Protein AF-A0A0B3VYK8-F1 (afdb_monomer_lite)

Sequence (185 aa):
MNKISCDICMDLIPLVKDGIASEDSGNAVKKHINECETCNIIFDDFEEINKMNNENIKMNDRKVISKIKDQLAIGSMIMIILGSFIGVGISESEWMFYNVIIMPLIGGLGYFALKQKCYFVPVGIFILTYIWNSIKYIIEIKTNEMDFVAIMVSSGTWATIYTCLCILGLVIGFLLYIAFKKENK

Secondary structure (DSSP, 8-state):
--PPPHHHHHHHHHHHHTT-S-HHHHHHHHHHHTT-HHHHHHHHHHHHHHHHHHHHT---HHHHHHHHHHHHHHHHHHHHHHHHHHHHHTTTSTTGGGHHHHHHHHHHHHHHHHGGGTTHHHHHHHHHHHHHHHHHHHHTHHHH---HHHHHHHHHHHHHHHHHHHHHHHHHHHHHHHHHHHHT-

Structure (mmCIF, N/CA/C/O backbone):
data_AF-A0A0B3VYK8-F1
#
_entry.id   AF-A0A0B3VYK8-F1
#
loop_
_atom_site.group_PDB
_atom_site.id
_atom_site.type_symbol
_atom_site.label_atom_id
_atom_site.label_alt_id
_atom_site.label_comp_id
_atom_site.label_asym_id
_atom_site.label_entity_id
_atom_site.label_seq_id
_atom_site.pdbx_PDB_ins_code
_atom_site.Cartn_x
_atom_site.Cartn_y
_atom_site.Cartn_z
_atom_site.occupancy
_atom_site.B_iso_or_equiv
_atom_site.auth_seq_id
_atom_site.auth_comp_id
_atom_site.auth_asym_id
_atom_site.auth_atom_id
_atom_site.pdbx_PDB_model_num
ATOM 1 N N . MET A 1 1 ? -38.250 -6.616 62.406 1.00 40.59 1 MET A N 1
ATOM 2 C CA . MET A 1 1 ? -38.012 -5.746 61.231 1.00 40.59 1 MET A CA 1
ATOM 3 C C . MET A 1 1 ? -36.551 -5.342 61.271 1.00 40.59 1 MET A C 1
ATOM 5 O O . MET A 1 1 ? -36.180 -4.598 62.169 1.00 40.59 1 MET A O 1
ATOM 9 N N . ASN A 1 2 ? -35.722 -5.905 60.390 1.00 52.88 2 ASN A N 1
ATOM 10 C CA . ASN A 1 2 ? -34.279 -5.656 60.384 1.00 52.88 2 ASN A CA 1
ATOM 11 C C . ASN A 1 2 ? -34.015 -4.262 59.815 1.00 52.88 2 ASN A C 1
ATOM 13 O O . ASN A 1 2 ? -33.975 -4.085 58.600 1.00 52.88 2 ASN A O 1
ATOM 17 N N . LYS A 1 3 ? -33.891 -3.266 60.696 1.00 71.94 3 LYS A N 1
ATOM 18 C CA . LYS A 1 3 ? -33.285 -1.991 60.318 1.00 71.94 3 LYS A CA 1
ATOM 19 C C . LYS A 1 3 ? -31.802 -2.265 60.076 1.00 71.94 3 LYS A C 1
ATOM 21 O O . LYS A 1 3 ? -31.121 -2.755 60.974 1.00 71.94 3 LYS A O 1
ATOM 26 N N . ILE A 1 4 ? -31.337 -2.020 58.855 1.00 89.56 4 ILE A N 1
ATOM 27 C CA . ILE A 1 4 ? -29.905 -2.051 58.538 1.00 89.56 4 ILE A CA 1
ATOM 28 C C . ILE A 1 4 ? -29.204 -0.900 59.271 1.00 89.56 4 ILE A C 1
ATOM 30 O O . ILE A 1 4 ? -29.834 0.129 59.533 1.00 89.56 4 ILE A O 1
ATOM 34 N N . SER A 1 5 ? -27.933 -1.079 59.637 1.00 91.75 5 SER A N 1
ATOM 35 C CA . SER A 1 5 ? -27.126 -0.008 60.234 1.00 91.75 5 SER A CA 1
ATOM 36 C C . SER A 1 5 ? -26.759 1.049 59.189 1.00 91.75 5 SER A C 1
ATOM 38 O O . SER A 1 5 ? -26.836 0.784 57.989 1.00 91.75 5 SER A O 1
ATOM 40 N N . CYS A 1 6 ? -26.339 2.235 59.641 1.00 91.88 6 CYS A N 1
ATOM 41 C CA . CYS A 1 6 ? -25.852 3.285 58.746 1.00 91.88 6 CYS A CA 1
ATOM 42 C C . CYS A 1 6 ? -24.665 2.798 57.903 1.00 91.88 6 CYS A C 1
ATOM 44 O O . CYS A 1 6 ? -24.651 3.051 56.707 1.00 91.88 6 CYS A O 1
ATOM 46 N N . ASP A 1 7 ? -23.739 2.029 58.486 1.00 90.44 7 ASP A N 1
ATOM 47 C CA . ASP A 1 7 ? -22.583 1.475 57.761 1.00 90.44 7 ASP A CA 1
ATOM 48 C C . ASP A 1 7 ? -23.027 0.556 56.614 1.00 90.44 7 ASP A C 1
ATOM 50 O O . ASP A 1 7 ? -22.630 0.741 55.468 1.00 90.44 7 ASP A O 1
ATOM 54 N N . ILE A 1 8 ? -23.956 -0.368 56.897 1.00 90.94 8 ILE A N 1
ATOM 55 C CA . ILE A 1 8 ? -24.528 -1.256 55.875 1.00 90.94 8 ILE A CA 1
ATOM 56 C C . ILE A 1 8 ? -25.299 -0.443 54.830 1.00 90.94 8 ILE A C 1
ATOM 58 O O . ILE A 1 8 ? -25.271 -0.770 53.647 1.00 90.94 8 ILE A O 1
ATOM 62 N N . CYS A 1 9 ? -26.007 0.611 55.243 1.00 91.81 9 CYS A N 1
ATOM 63 C CA . CYS A 1 9 ? -26.699 1.492 54.313 1.00 91.81 9 CYS A CA 1
ATOM 64 C C . CYS A 1 9 ? -25.700 2.161 53.363 1.00 91.81 9 CYS A C 1
ATOM 66 O O . CYS A 1 9 ? -25.885 2.060 52.156 1.00 91.81 9 CYS A O 1
ATOM 68 N N . MET A 1 10 ? -24.633 2.776 53.882 1.00 89.25 10 MET A N 1
ATOM 69 C CA . MET A 1 10 ? -23.602 3.453 53.088 1.00 89.25 10 MET A CA 1
ATOM 70 C C . MET A 1 10 ? -22.905 2.508 52.104 1.00 89.25 10 MET A C 1
ATOM 72 O O . MET A 1 10 ? -22.740 2.876 50.944 1.00 89.25 10 MET A O 1
ATOM 76 N N . ASP A 1 11 ? -22.593 1.278 52.520 1.00 90.56 11 ASP A N 1
ATOM 77 C CA . ASP A 1 11 ? -22.003 0.258 51.642 1.00 90.56 11 ASP A CA 1
ATOM 78 C C . ASP A 1 11 ? -22.943 -0.145 50.491 1.00 90.56 11 ASP A C 1
ATOM 80 O O . ASP A 1 11 ? -22.501 -0.450 49.381 1.00 90.56 11 ASP A O 1
ATOM 84 N N . LEU A 1 12 ? -24.258 -0.146 50.739 1.00 91.81 12 LEU A N 1
ATOM 85 C CA . LEU A 1 12 ? -25.271 -0.525 49.753 1.00 91.81 12 LEU A CA 1
ATOM 86 C C . LEU A 1 12 ? -25.689 0.627 48.825 1.00 91.81 12 LEU A C 1
ATOM 88 O O . LEU A 1 12 ? -26.194 0.348 47.737 1.00 91.81 12 LEU A O 1
ATOM 92 N N . ILE A 1 13 ? -25.497 1.896 49.212 1.00 91.50 13 ILE A N 1
ATOM 93 C CA . ILE A 1 13 ? -25.888 3.073 48.409 1.00 91.50 13 ILE A CA 1
ATOM 94 C C . ILE A 1 13 ? -25.329 3.007 46.971 1.00 91.50 13 ILE A C 1
ATOM 96 O O . ILE A 1 13 ? -26.138 3.139 46.045 1.00 91.50 13 ILE A O 1
ATOM 100 N N . PRO A 1 14 ? -24.024 2.734 46.741 1.00 87.25 14 PRO A N 1
ATOM 101 C CA . PRO A 1 14 ? -23.474 2.600 45.391 1.00 87.25 14 PRO A CA 1
ATOM 102 C C . PRO A 1 14 ? -24.172 1.502 44.582 1.00 87.25 14 PRO A C 1
ATOM 104 O O . PRO A 1 14 ? -24.634 1.744 43.473 1.00 87.25 14 PRO A O 1
ATOM 107 N N . LEU A 1 15 ? -24.355 0.317 45.175 1.00 88.81 15 LEU A N 1
ATOM 108 C CA . LEU A 1 15 ? -24.965 -0.843 44.509 1.00 88.81 15 LEU A CA 1
ATOM 109 C C . LEU A 1 15 ? -26.436 -0.604 44.138 1.00 88.81 15 LEU A C 1
ATOM 111 O O . LEU A 1 15 ? -26.917 -1.093 43.113 1.00 88.81 15 LEU A O 1
ATOM 115 N N . VAL A 1 16 ? -27.164 0.128 44.987 1.00 88.56 16 VAL A N 1
ATOM 116 C CA . VAL A 1 16 ? -28.566 0.495 44.752 1.00 88.56 16 VAL A CA 1
ATOM 117 C C . VAL A 1 16 ? -28.675 1.549 43.651 1.00 88.56 16 VAL A C 1
ATOM 119 O O . VAL A 1 16 ? -29.548 1.422 42.792 1.00 88.56 16 VAL A O 1
ATOM 122 N N . LYS A 1 17 ? -27.797 2.561 43.637 1.00 84.31 17 LYS A N 1
ATOM 123 C CA . LYS A 1 17 ? -27.767 3.590 42.582 1.00 84.31 17 LYS A CA 1
ATOM 124 C C . LYS A 1 17 ? -27.303 3.025 41.232 1.00 84.31 17 LYS A C 1
ATOM 126 O O . LYS A 1 17 ? -27.836 3.439 40.207 1.00 84.31 17 LYS A O 1
ATOM 131 N N . ASP A 1 18 ? -26.404 2.041 41.232 1.00 82.38 18 ASP A N 1
ATOM 132 C CA . ASP A 1 18 ? -25.924 1.345 40.028 1.00 82.38 18 ASP A CA 1
ATOM 133 C C . ASP A 1 18 ? -26.926 0.302 39.485 1.00 82.38 18 ASP A C 1
ATOM 135 O O . ASP A 1 18 ? -26.709 -0.285 38.425 1.00 82.38 18 ASP A O 1
ATOM 139 N N . GLY A 1 19 ? -28.040 0.058 40.190 1.00 82.31 19 GLY A N 1
ATOM 140 C CA . GLY A 1 19 ? -29.106 -0.855 39.755 1.00 82.31 19 GLY A CA 1
ATOM 141 C C . GLY A 1 19 ? -28.746 -2.344 39.816 1.00 82.31 19 GLY A C 1
ATOM 142 O O . GLY A 1 19 ? -29.439 -3.165 39.219 1.00 82.31 19 GLY A O 1
ATOM 143 N N . ILE A 1 20 ? -27.671 -2.696 40.524 1.00 87.50 20 ILE A N 1
ATOM 144 C CA . ILE A 1 20 ? -27.156 -4.071 40.654 1.00 87.50 20 ILE A CA 1
ATOM 145 C C . ILE A 1 20 ? -27.522 -4.728 41.991 1.00 87.50 20 ILE A C 1
ATOM 147 O O . ILE A 1 20 ? -27.352 -5.937 42.153 1.00 87.50 20 ILE A O 1
ATOM 151 N N . ALA A 1 21 ? -28.022 -3.953 42.956 1.00 88.94 21 ALA A N 1
ATOM 152 C CA . ALA A 1 21 ? -28.544 -4.482 44.209 1.00 88.94 21 ALA A CA 1
ATOM 153 C C . ALA A 1 21 ? -29.839 -5.284 43.991 1.00 88.94 21 ALA A C 1
ATOM 155 O O . ALA A 1 21 ? -30.654 -4.964 43.126 1.00 88.94 21 ALA A O 1
ATOM 156 N N . SER A 1 22 ? -30.061 -6.300 44.828 1.00 90.88 22 SER A N 1
ATOM 157 C CA . SER A 1 22 ? -31.343 -7.009 44.864 1.00 90.88 22 SER A CA 1
ATOM 158 C C . SER A 1 22 ? -32.478 -6.077 45.309 1.00 90.88 22 SER A C 1
ATOM 160 O O . SER A 1 22 ? -32.252 -5.078 45.999 1.00 90.88 22 SER A O 1
ATOM 162 N N . GLU A 1 23 ? -33.721 -6.421 44.960 1.00 88.81 23 GLU A N 1
ATOM 163 C CA . GLU A 1 23 ? -34.900 -5.646 45.373 1.00 88.81 23 GLU A CA 1
ATOM 164 C C . GLU A 1 23 ? -35.000 -5.507 46.899 1.00 88.81 23 GLU A C 1
ATOM 166 O O . GLU A 1 23 ? -35.339 -4.435 47.405 1.00 88.81 23 GLU A O 1
ATOM 171 N N . ASP A 1 24 ? -34.636 -6.556 47.641 1.00 89.06 24 ASP A N 1
ATOM 172 C CA . ASP A 1 24 ? -34.623 -6.551 49.105 1.00 89.06 24 ASP A CA 1
ATOM 173 C C . ASP A 1 24 ? -33.626 -5.530 49.667 1.00 89.06 24 ASP A C 1
ATOM 175 O O . ASP A 1 24 ? -33.976 -4.731 50.541 1.00 89.06 24 ASP A O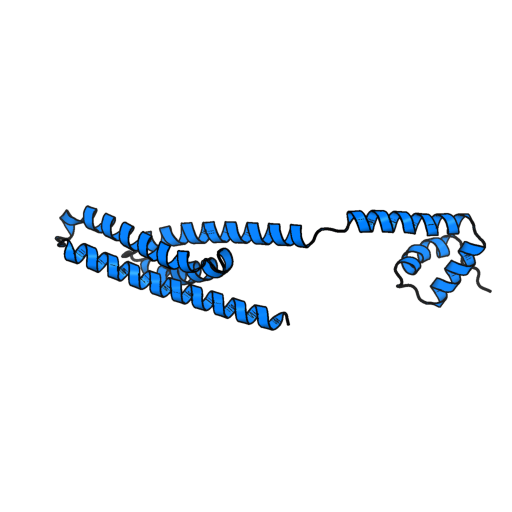 1
ATOM 179 N N . SER A 1 25 ? -32.403 -5.500 49.129 1.00 89.12 25 SER A N 1
ATOM 180 C CA . SER A 1 25 ? -31.374 -4.526 49.508 1.00 89.12 25 SER A CA 1
ATOM 181 C C . SER A 1 25 ? -31.782 -3.100 49.131 1.00 89.12 25 SER A C 1
ATOM 183 O O . SER A 1 25 ? -31.631 -2.183 49.939 1.00 89.12 25 SER A O 1
ATOM 185 N N . GLY A 1 26 ? -32.378 -2.909 47.950 1.00 90.50 26 GLY A N 1
ATOM 186 C CA . GLY A 1 26 ? -32.897 -1.611 47.515 1.00 90.50 26 GLY A CA 1
ATOM 187 C C . GLY A 1 26 ? -34.012 -1.084 48.421 1.00 90.50 26 GLY A C 1
ATOM 188 O O . GLY A 1 26 ? -34.015 0.088 48.803 1.00 90.50 26 GLY A O 1
ATOM 189 N N . ASN A 1 27 ? -34.939 -1.952 48.825 1.00 91.50 27 ASN A N 1
ATOM 190 C CA . ASN A 1 27 ? -36.023 -1.598 49.738 1.00 91.50 27 ASN A CA 1
ATOM 191 C C . ASN A 1 27 ? -35.519 -1.302 51.159 1.00 91.50 27 ASN A C 1
ATOM 193 O O . ASN A 1 27 ? -36.068 -0.424 51.831 1.00 91.50 27 ASN A O 1
ATOM 197 N N . ALA A 1 28 ? -34.476 -2.002 51.617 1.00 91.19 28 ALA A N 1
ATOM 198 C CA . ALA A 1 28 ? -33.851 -1.756 52.914 1.00 91.19 28 ALA A CA 1
ATOM 199 C C . ALA A 1 28 ? -33.176 -0.374 52.977 1.00 91.19 28 ALA A C 1
ATOM 201 O O . ALA A 1 28 ? -33.410 0.367 53.933 1.00 91.19 28 ALA A O 1
ATOM 202 N N . VAL A 1 29 ? -32.423 0.005 51.937 1.00 91.44 29 VAL A N 1
ATOM 203 C CA . VAL A 1 29 ? -31.791 1.333 51.827 1.00 91.44 29 VAL A CA 1
ATOM 204 C C . VAL A 1 29 ? -32.845 2.439 51.756 1.00 91.44 29 VAL A C 1
ATOM 206 O O . VAL A 1 29 ? -32.789 3.371 52.553 1.00 91.44 29 VAL A O 1
ATOM 209 N N . LYS A 1 30 ? -33.871 2.304 50.899 1.00 90.81 30 LYS A N 1
ATOM 210 C CA . LYS A 1 30 ? -34.962 3.296 50.780 1.00 90.81 30 LYS A CA 1
ATOM 211 C C . LYS A 1 30 ? -35.692 3.545 52.100 1.00 90.81 30 LYS A C 1
ATOM 213 O O . LYS A 1 30 ? -36.061 4.674 52.400 1.00 90.81 30 LYS A O 1
ATOM 218 N N . LYS A 1 31 ? -35.912 2.497 52.900 1.00 91.75 31 LYS A N 1
ATOM 219 C CA . LYS A 1 31 ? -36.504 2.652 54.236 1.00 91.75 31 LYS A CA 1
ATOM 220 C C . LYS A 1 31 ? -35.565 3.367 55.203 1.00 91.75 31 LYS A C 1
ATOM 222 O O . LYS A 1 31 ? -36.038 4.195 55.968 1.00 91.75 31 LYS A O 1
ATOM 227 N N . HIS A 1 32 ? -34.269 3.055 55.171 1.00 92.81 32 HIS A N 1
ATOM 228 C CA . HIS A 1 32 ? -33.293 3.644 56.085 1.00 92.81 32 HIS A CA 1
ATOM 229 C C . HIS A 1 32 ? -33.070 5.140 55.812 1.00 92.81 32 HIS A C 1
ATOM 231 O O . HIS A 1 32 ? -33.105 5.931 56.749 1.00 92.81 32 HIS A O 1
ATOM 237 N N . ILE A 1 33 ? -32.910 5.552 54.549 1.00 92.19 33 ILE A N 1
ATOM 238 C CA . ILE A 1 33 ? -32.683 6.968 54.196 1.00 92.19 33 ILE A CA 1
ATOM 239 C C . ILE A 1 33 ? -33.882 7.867 54.537 1.00 92.19 33 ILE A C 1
ATOM 241 O O . ILE A 1 33 ? -33.691 9.006 54.941 1.00 92.19 33 ILE A O 1
ATOM 245 N N . ASN A 1 34 ? -35.113 7.341 54.491 1.00 90.00 34 ASN A N 1
ATOM 246 C CA . ASN A 1 34 ? -36.307 8.081 54.923 1.00 90.00 34 ASN A CA 1
ATOM 247 C C . ASN A 1 34 ? -36.323 8.381 56.433 1.00 90.00 34 ASN A C 1
ATOM 249 O O . ASN A 1 34 ? -37.045 9.272 56.873 1.00 90.00 34 ASN A O 1
ATOM 253 N N . GLU A 1 35 ? -35.580 7.613 57.232 1.00 89.38 35 GLU A N 1
ATOM 254 C CA . GLU A 1 35 ? -35.515 7.755 58.690 1.00 89.38 35 GLU A CA 1
ATOM 255 C C . GLU A 1 35 ? -34.181 8.354 59.175 1.00 89.38 35 GLU A C 1
ATOM 257 O O . GLU A 1 35 ? -34.084 8.763 60.332 1.00 89.38 35 GLU A O 1
ATOM 262 N N . CYS A 1 36 ? -33.153 8.404 58.322 1.00 91.06 36 CYS A N 1
ATOM 263 C CA . CYS A 1 36 ? -31.807 8.859 58.660 1.00 91.06 36 CYS A CA 1
ATOM 264 C C . CYS A 1 36 ? -31.341 9.962 57.702 1.00 91.06 36 CYS A C 1
ATOM 266 O O . CYS A 1 36 ? -30.925 9.693 56.575 1.00 91.06 36 CYS A O 1
ATOM 268 N N . GLU A 1 37 ? -31.336 11.200 58.198 1.00 88.12 37 GLU A N 1
ATOM 269 C CA . GLU A 1 37 ? -30.926 12.392 57.447 1.00 88.12 37 GLU A CA 1
ATOM 270 C C . GLU A 1 37 ? -29.485 12.288 56.920 1.00 88.12 37 GLU A C 1
ATOM 272 O O . GLU A 1 37 ? -29.222 12.611 55.766 1.00 88.12 37 GLU A O 1
ATOM 277 N N . THR A 1 38 ? -28.561 11.740 57.716 1.00 87.94 38 THR A N 1
ATOM 278 C CA . THR A 1 38 ? -27.158 11.546 57.313 1.00 87.94 38 THR A CA 1
ATOM 279 C C . THR A 1 38 ? -27.023 10.620 56.104 1.00 87.94 38 THR A C 1
ATOM 281 O O . THR A 1 38 ? -26.295 10.933 55.167 1.00 87.94 38 THR A O 1
ATOM 284 N N . CYS A 1 39 ? -27.736 9.491 56.097 1.00 89.62 39 CYS A N 1
ATOM 285 C CA . CYS A 1 39 ? -27.689 8.549 54.979 1.00 89.62 39 CYS A CA 1
ATOM 286 C C . CYS A 1 39 ? -28.434 9.081 53.748 1.00 89.62 39 CYS A C 1
ATOM 288 O O . CYS A 1 39 ? -28.067 8.729 52.630 1.00 89.62 39 CYS A O 1
ATOM 290 N N . ASN A 1 40 ? -29.447 9.936 53.937 1.00 89.75 40 ASN A N 1
ATOM 291 C CA . ASN A 1 40 ? -30.129 10.603 52.832 1.00 89.75 40 ASN A CA 1
ATOM 292 C C . ASN A 1 40 ? -2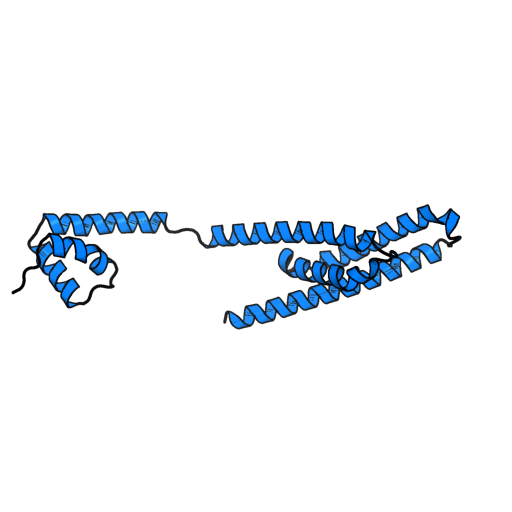9.211 11.599 52.111 1.00 89.75 40 ASN A C 1
ATOM 294 O O . ASN A 1 40 ? -29.115 11.554 50.891 1.00 89.75 40 ASN A O 1
ATOM 298 N N . ILE A 1 41 ? -28.470 12.423 52.860 1.00 86.81 41 ILE A N 1
ATOM 299 C CA . ILE A 1 41 ? -27.492 13.362 52.284 1.00 86.81 41 ILE A CA 1
ATOM 300 C C . ILE A 1 41 ? -26.443 12.607 51.458 1.00 86.81 41 ILE A C 1
ATOM 302 O O . ILE A 1 41 ? -26.195 12.953 50.311 1.00 86.81 41 ILE A O 1
ATOM 306 N N . ILE A 1 42 ? -25.893 11.512 51.995 1.00 85.19 42 ILE A N 1
ATOM 307 C CA . ILE A 1 42 ? -24.899 10.690 51.282 1.00 85.19 42 ILE A CA 1
ATOM 308 C C . ILE A 1 42 ? -25.489 10.066 50.006 1.00 85.19 42 ILE A C 1
ATOM 310 O O . ILE A 1 42 ? -24.798 9.939 48.994 1.00 85.19 42 ILE A O 1
ATOM 314 N N . PHE A 1 43 ? -26.764 9.671 50.035 1.00 87.06 43 PHE A N 1
ATOM 315 C CA . PHE A 1 43 ? -27.458 9.120 48.872 1.00 87.06 43 PHE A CA 1
ATOM 316 C C . PHE A 1 43 ? -27.650 10.158 47.754 1.00 87.06 43 PHE A C 1
ATOM 318 O O . PHE A 1 43 ? -27.552 9.800 46.575 1.00 87.06 43 PHE A O 1
ATOM 325 N N . ASP A 1 44 ? -27.896 11.417 48.115 1.00 84.38 44 ASP A N 1
ATOM 326 C CA . ASP A 1 44 ? -28.059 12.534 47.179 1.00 84.38 44 ASP A CA 1
ATOM 327 C C . ASP A 1 44 ? -26.701 13.028 46.643 1.00 84.38 44 ASP A C 1
ATOM 329 O O . ASP A 1 44 ? -26.540 13.186 45.430 1.00 84.38 44 ASP A O 1
ATOM 333 N N . ASP A 1 45 ? -25.681 13.148 47.500 1.00 82.00 45 ASP A N 1
ATOM 334 C CA . ASP A 1 45 ? -24.310 13.520 47.111 1.00 82.00 45 ASP A CA 1
ATOM 335 C C . ASP A 1 45 ? -23.727 12.537 46.081 1.00 82.00 45 ASP A C 1
ATOM 337 O O . ASP A 1 45 ? -23.050 12.929 45.124 1.00 82.00 45 ASP A O 1
ATOM 341 N N . PHE A 1 46 ? -24.029 11.242 46.225 1.00 74.31 46 PHE A N 1
ATOM 342 C CA . PHE A 1 46 ? -23.611 10.222 45.262 1.00 74.31 46 PHE A CA 1
ATOM 343 C C . PHE A 1 46 ? -24.241 10.433 43.874 1.00 74.31 46 PHE A C 1
ATOM 345 O O . PHE A 1 46 ? -23.625 10.111 42.857 1.00 74.31 46 PHE A O 1
ATOM 352 N N . GLU A 1 47 ? -25.448 11.002 43.800 1.00 67.56 47 GLU A N 1
ATOM 353 C CA . GLU A 1 47 ? -26.116 11.320 42.535 1.00 67.56 47 GLU A CA 1
ATOM 354 C C . GLU A 1 47 ? -25.441 12.493 41.814 1.00 67.56 47 GLU A C 1
ATOM 356 O O . GLU A 1 47 ? -25.209 12.415 40.603 1.00 67.56 47 GLU A O 1
ATOM 361 N N . GLU A 1 48 ? -25.041 13.538 42.543 1.00 65.94 48 GLU A N 1
ATOM 362 C CA . GLU A 1 48 ? -24.280 14.656 41.974 1.00 65.94 48 GLU A CA 1
ATOM 363 C C . GLU A 1 48 ? -22.880 14.229 41.515 1.00 65.94 48 GLU A C 1
ATOM 365 O O . GLU A 1 48 ? -22.458 14.578 40.407 1.00 65.94 48 GLU A O 1
ATOM 370 N N . ILE A 1 49 ? -22.185 13.413 42.314 1.00 64.12 49 ILE A N 1
ATOM 371 C CA . ILE A 1 49 ? -20.867 12.862 41.969 1.00 64.12 49 ILE A CA 1
ATOM 372 C C . ILE A 1 49 ? -20.964 11.982 40.718 1.00 64.12 49 ILE A C 1
ATOM 374 O O . ILE A 1 49 ? -20.164 12.142 39.792 1.00 64.12 49 ILE A O 1
ATOM 378 N N . ASN A 1 50 ? -21.963 11.100 40.625 1.00 62.88 50 ASN A N 1
ATOM 379 C CA . ASN A 1 50 ? -22.160 10.268 39.437 1.00 62.88 50 ASN A CA 1
ATOM 380 C C . ASN A 1 50 ? -22.544 11.080 38.201 1.00 62.88 50 ASN A C 1
ATOM 382 O O . ASN A 1 50 ? -22.136 10.726 37.093 1.00 62.88 50 ASN A O 1
ATOM 386 N N . LYS A 1 51 ? -23.294 12.173 38.353 1.00 61.88 51 LYS A N 1
ATOM 387 C CA . LYS A 1 51 ? -23.656 13.054 37.238 1.00 61.88 51 LYS A CA 1
ATOM 388 C C . LYS A 1 51 ? -22.446 13.838 36.725 1.00 61.88 51 LYS A C 1
ATOM 390 O O . LYS A 1 51 ? -22.189 13.826 35.522 1.00 61.88 51 LYS A O 1
ATOM 395 N N . MET A 1 52 ? -21.640 14.411 37.623 1.00 58.56 52 MET A N 1
ATOM 396 C CA . MET A 1 52 ? -20.370 15.061 37.273 1.00 58.56 52 MET A CA 1
ATOM 397 C C . MET A 1 52 ? -19.373 14.080 36.649 1.00 58.56 52 MET A C 1
ATOM 399 O O . MET A 1 52 ? -18.726 14.405 35.651 1.00 58.56 52 MET A O 1
ATOM 403 N N . ASN A 1 53 ? -19.266 12.862 37.180 1.00 58.19 53 ASN A N 1
ATOM 404 C CA . ASN A 1 53 ? -18.401 11.831 36.614 1.00 58.19 53 ASN A CA 1
ATOM 405 C C . ASN A 1 53 ? -18.901 11.364 35.242 1.00 58.19 53 ASN A C 1
ATOM 407 O O . ASN A 1 53 ? -18.093 11.237 34.334 1.00 58.19 53 ASN A O 1
ATOM 411 N N . ASN A 1 54 ? -20.207 11.188 35.023 1.00 55.62 54 ASN A N 1
ATOM 412 C CA . ASN A 1 54 ? -20.744 10.813 33.707 1.00 55.62 54 ASN A CA 1
ATOM 413 C C . ASN A 1 54 ? -20.582 11.912 32.644 1.00 55.62 54 ASN A C 1
ATOM 415 O O . ASN A 1 54 ? -20.387 11.604 31.466 1.00 55.62 54 ASN A O 1
ATOM 419 N N . GLU A 1 55 ? -20.635 13.189 33.026 1.00 54.66 55 GLU A N 1
ATOM 420 C CA . GLU A 1 55 ? -20.366 14.298 32.104 1.00 54.66 55 GLU A CA 1
ATOM 421 C C . GLU A 1 55 ? -18.877 14.387 31.730 1.00 54.66 55 GLU A C 1
ATOM 423 O O . GLU A 1 55 ? -18.551 14.597 30.559 1.00 54.66 55 GLU A O 1
ATOM 428 N N . ASN A 1 56 ? -17.972 14.129 32.681 1.00 52.19 56 ASN A N 1
ATOM 429 C CA . ASN A 1 56 ? -16.523 14.096 32.445 1.00 52.19 56 ASN A CA 1
ATOM 430 C C . ASN A 1 56 ? -16.034 12.785 31.786 1.00 52.19 56 ASN A C 1
ATOM 432 O O . ASN A 1 56 ? -15.049 12.796 31.046 1.00 52.19 56 ASN A O 1
ATOM 436 N N . ILE A 1 57 ? -16.746 11.670 31.990 1.00 52.44 57 ILE A N 1
ATOM 437 C CA . ILE A 1 57 ? -16.500 10.337 31.405 1.00 52.44 57 ILE A CA 1
ATOM 438 C C . ILE A 1 57 ? -17.403 10.101 30.181 1.00 52.44 57 ILE A C 1
ATOM 440 O O . ILE A 1 57 ? -17.497 9.000 29.652 1.00 52.44 57 ILE A O 1
ATOM 444 N N . LYS A 1 58 ? -17.971 11.143 29.566 1.00 50.66 58 LYS A N 1
ATOM 445 C CA . LYS A 1 58 ? -18.181 11.091 28.111 1.00 50.66 58 LYS A CA 1
ATOM 446 C C . LYS A 1 58 ? -16.826 11.267 27.430 1.00 50.66 58 LYS A C 1
ATOM 448 O O . LYS A 1 58 ? -16.585 12.243 26.715 1.00 50.66 58 LYS A O 1
ATOM 453 N N . MET A 1 59 ? -15.927 10.293 27.627 1.00 52.62 59 MET A N 1
ATOM 454 C CA . MET A 1 59 ? -14.834 10.076 26.690 1.00 52.62 59 MET A CA 1
ATOM 455 C C . MET A 1 59 ? -15.495 10.005 25.325 1.00 52.62 59 MET A C 1
ATOM 457 O O . MET A 1 59 ? -16.380 9.197 25.055 1.00 52.62 59 MET A O 1
ATOM 461 N N . ASN A 1 60 ? -15.156 10.969 24.481 1.00 55.88 60 ASN A N 1
ATOM 462 C CA . ASN A 1 60 ? -15.658 10.998 23.131 1.00 55.88 60 ASN A CA 1
ATOM 463 C C . ASN A 1 60 ? -14.941 9.857 22.406 1.00 55.88 60 ASN A C 1
ATOM 465 O O . ASN A 1 60 ? -13.907 10.086 21.781 1.00 55.88 60 ASN A O 1
ATOM 469 N N . ASP A 1 61 ? -15.449 8.629 22.539 1.00 59.91 61 ASP A N 1
ATOM 470 C CA . ASP A 1 61 ? -14.869 7.408 21.971 1.00 59.91 61 ASP A CA 1
ATOM 471 C C . ASP A 1 61 ? -14.554 7.599 20.488 1.00 59.91 61 ASP A C 1
ATOM 473 O O . ASP A 1 61 ? -13.543 7.121 19.978 1.00 59.91 61 ASP A O 1
ATOM 477 N N . ARG A 1 62 ? -15.350 8.426 19.797 1.00 61.97 62 ARG A N 1
ATOM 478 C CA . ARG A 1 62 ? -15.100 8.813 18.406 1.00 61.97 62 ARG A CA 1
ATOM 479 C C . ARG A 1 62 ? -13.791 9.587 18.226 1.00 61.97 62 ARG A C 1
ATOM 481 O O . ARG A 1 62 ? -13.099 9.317 17.251 1.00 61.97 62 ARG A O 1
ATOM 488 N N . LYS A 1 63 ? -13.429 10.504 19.134 1.00 66.62 63 LYS A N 1
ATOM 489 C CA . LYS A 1 63 ? -12.154 11.255 19.106 1.00 66.62 63 LYS A CA 1
ATOM 490 C C . LYS A 1 63 ? -10.943 10.376 19.427 1.00 66.62 63 LYS A C 1
ATOM 492 O O . LYS A 1 63 ? -9.869 10.612 18.882 1.00 66.62 63 LYS A O 1
ATOM 497 N N . VAL A 1 64 ? -11.085 9.384 20.307 1.00 69.06 64 VAL A N 1
ATOM 498 C CA . VAL A 1 64 ? -9.987 8.453 20.625 1.00 69.06 64 VAL A CA 1
ATOM 499 C C . VAL A 1 64 ? -9.776 7.480 19.464 1.00 69.06 64 VAL A C 1
ATOM 501 O O . VAL A 1 64 ? -8.659 7.340 18.968 1.00 69.06 64 VAL A O 1
ATOM 504 N N . ILE A 1 65 ? -10.861 6.903 18.941 1.00 71.81 65 ILE A N 1
ATOM 505 C CA . ILE A 1 65 ? -10.831 6.007 17.778 1.00 71.81 65 ILE A CA 1
ATOM 506 C C . ILE A 1 65 ? -10.334 6.737 16.522 1.00 71.81 65 ILE A C 1
ATOM 508 O O . ILE A 1 65 ? -9.603 6.141 15.731 1.00 71.81 65 ILE A O 1
ATOM 512 N N . SER A 1 66 ? -10.696 8.010 16.312 1.00 73.44 66 SER A N 1
ATOM 513 C CA . SER A 1 66 ? -10.195 8.776 15.164 1.00 73.44 66 SER A CA 1
ATOM 514 C C . SER A 1 66 ? -8.688 9.000 15.256 1.00 73.44 66 SER A C 1
ATOM 516 O O . SER A 1 66 ? -7.991 8.730 14.287 1.00 73.44 66 SER A O 1
ATOM 518 N N . LYS A 1 67 ? -8.161 9.366 16.434 1.00 75.88 67 LYS A N 1
ATOM 519 C CA . LYS A 1 67 ? -6.712 9.531 16.638 1.00 75.88 67 LYS A CA 1
ATOM 520 C C . LYS A 1 67 ? -5.929 8.243 16.374 1.00 75.88 67 LYS A C 1
ATOM 522 O O . LYS A 1 67 ? -4.879 8.297 15.744 1.00 75.88 67 LYS A O 1
ATOM 527 N N . ILE A 1 68 ? -6.446 7.092 16.809 1.00 75.25 68 ILE A N 1
ATOM 528 C CA . ILE A 1 68 ? -5.816 5.785 16.552 1.00 75.25 68 ILE A CA 1
ATOM 529 C C . ILE A 1 68 ? -5.815 5.472 15.050 1.00 75.25 68 ILE A C 1
ATOM 531 O O . ILE A 1 68 ? -4.800 5.050 14.500 1.00 75.25 68 ILE A O 1
ATOM 535 N N . LYS A 1 69 ? -6.938 5.715 14.363 1.00 79.06 69 LYS A N 1
ATOM 536 C CA . LYS A 1 69 ? -7.042 5.516 12.909 1.00 79.06 69 LYS A CA 1
ATOM 537 C C . LYS A 1 69 ? -6.082 6.419 12.138 1.00 79.06 69 LYS A C 1
ATOM 539 O O . LYS A 1 69 ? -5.452 5.944 11.197 1.00 79.06 69 LYS A O 1
ATOM 544 N N . ASP A 1 70 ? -5.946 7.674 12.551 1.00 80.44 70 ASP A N 1
ATOM 545 C CA . ASP A 1 70 ? -5.047 8.633 11.910 1.00 80.44 70 ASP A CA 1
ATOM 546 C C . ASP A 1 70 ? -3.577 8.229 12.106 1.00 80.44 70 ASP A C 1
ATOM 548 O O . ASP A 1 70 ? -2.805 8.230 11.149 1.00 80.44 70 ASP A O 1
ATOM 552 N N . GLN A 1 71 ? -3.194 7.788 13.309 1.00 83.81 71 GLN A N 1
ATOM 553 C CA . GLN A 1 71 ? -1.842 7.282 13.578 1.00 83.81 71 GLN A CA 1
ATOM 554 C C . GLN A 1 71 ? -1.509 6.035 12.745 1.00 83.81 71 GLN A C 1
ATOM 556 O O . GLN A 1 71 ? -0.430 5.956 12.156 1.00 83.81 71 GLN A O 1
ATOM 561 N N . LEU A 1 72 ? -2.445 5.088 12.633 1.00 82.81 72 LEU A N 1
ATOM 562 C CA . LEU A 1 72 ? -2.278 3.895 11.795 1.00 82.81 72 LEU A CA 1
ATOM 563 C C . LEU A 1 72 ? -2.187 4.242 10.302 1.00 82.81 72 LEU A C 1
ATOM 565 O O . LEU A 1 72 ? -1.395 3.635 9.577 1.00 82.81 72 LEU A O 1
ATOM 569 N N . ALA A 1 73 ? -2.953 5.232 9.836 1.00 86.19 73 ALA A N 1
ATOM 570 C CA . ALA A 1 73 ? -2.889 5.704 8.455 1.00 86.19 73 ALA A CA 1
ATOM 571 C C . ALA A 1 73 ? -1.539 6.369 8.138 1.00 86.19 73 ALA A C 1
ATOM 573 O O . ALA A 1 73 ? -0.961 6.096 7.085 1.00 86.19 73 ALA A O 1
ATOM 574 N N . ILE A 1 74 ? -1.005 7.183 9.056 1.00 88.31 74 ILE A N 1
ATOM 575 C CA . ILE A 1 74 ? 0.319 7.811 8.916 1.00 88.31 74 ILE A CA 1
ATOM 576 C C . ILE A 1 74 ? 1.421 6.748 8.877 1.00 88.31 74 ILE A C 1
ATOM 578 O O . ILE A 1 74 ? 2.245 6.762 7.963 1.00 88.31 74 ILE A O 1
ATOM 582 N N . GLY A 1 75 ? 1.411 5.792 9.812 1.00 90.44 75 GLY A N 1
ATOM 583 C CA . GLY A 1 75 ? 2.379 4.690 9.819 1.00 90.44 75 GLY A CA 1
ATOM 584 C C . GLY A 1 75 ? 2.327 3.864 8.530 1.00 90.44 75 GLY A C 1
ATOM 585 O O . GLY A 1 75 ? 3.363 3.562 7.939 1.00 90.44 75 GLY A O 1
ATOM 586 N N . SER A 1 76 ? 1.120 3.583 8.031 1.00 89.69 76 SER A N 1
ATOM 587 C CA . SER A 1 76 ? 0.925 2.884 6.756 1.00 89.69 76 SER A CA 1
ATOM 588 C C . SER A 1 76 ? 1.467 3.685 5.569 1.00 89.69 76 SER A C 1
ATOM 590 O O . SER A 1 76 ? 2.110 3.111 4.697 1.00 89.69 76 SER A O 1
ATOM 592 N N . MET A 1 77 ? 1.272 5.009 5.541 1.00 91.06 77 MET A N 1
ATOM 593 C CA . MET A 1 77 ? 1.848 5.878 4.506 1.00 91.06 77 MET A CA 1
ATOM 594 C C . MET A 1 77 ? 3.377 5.833 4.496 1.00 91.06 77 MET A C 1
ATOM 596 O O . MET A 1 77 ? 3.971 5.710 3.428 1.00 91.06 77 MET A O 1
ATOM 600 N N . ILE A 1 78 ? 4.014 5.883 5.668 1.00 93.75 78 ILE A N 1
ATOM 601 C CA . ILE A 1 78 ? 5.475 5.785 5.777 1.00 93.75 78 ILE A CA 1
ATOM 602 C C . ILE A 1 78 ? 5.960 4.440 5.218 1.00 93.75 78 ILE A C 1
ATOM 604 O O . ILE A 1 78 ? 6.889 4.412 4.412 1.00 93.75 78 ILE A O 1
ATOM 608 N N . MET A 1 79 ? 5.294 3.338 5.579 1.00 93.50 79 MET A N 1
ATOM 609 C CA . MET A 1 79 ? 5.624 1.998 5.077 1.00 93.50 79 MET A CA 1
ATOM 610 C C . MET A 1 79 ? 5.437 1.873 3.564 1.00 93.50 79 MET A C 1
ATOM 612 O O . MET A 1 79 ? 6.270 1.265 2.899 1.00 93.50 79 MET A O 1
ATOM 616 N N . ILE A 1 80 ? 4.384 2.477 3.006 1.00 94.75 80 ILE A N 1
ATOM 617 C CA . ILE A 1 80 ? 4.162 2.530 1.556 1.00 94.75 80 ILE A CA 1
ATOM 618 C C . ILE A 1 80 ? 5.321 3.253 0.877 1.00 94.75 80 ILE A C 1
ATOM 620 O O . ILE A 1 80 ? 5.883 2.719 -0.072 1.00 94.75 80 ILE A O 1
ATOM 624 N N . ILE A 1 81 ? 5.708 4.435 1.363 1.00 94.88 81 ILE A N 1
ATOM 625 C CA . ILE A 1 81 ? 6.779 5.233 0.753 1.00 94.88 81 ILE A CA 1
ATOM 626 C C . ILE A 1 81 ? 8.104 4.468 0.817 1.00 94.88 81 ILE A C 1
ATOM 628 O O . ILE A 1 81 ? 8.714 4.215 -0.221 1.00 94.88 81 ILE A O 1
ATOM 632 N N . LEU A 1 82 ? 8.524 4.045 2.013 1.00 96.56 82 LEU A N 1
ATOM 633 C CA . LEU A 1 82 ? 9.785 3.325 2.203 1.00 96.56 82 LEU A CA 1
ATOM 634 C C . LEU A 1 82 ? 9.808 2.007 1.430 1.00 96.56 82 LEU A C 1
ATOM 636 O O . LEU A 1 82 ? 10.770 1.732 0.718 1.00 96.56 82 LEU A O 1
ATOM 640 N N . GLY A 1 83 ? 8.732 1.224 1.516 1.00 95.69 83 GLY A N 1
ATOM 641 C CA . GLY A 1 83 ? 8.600 -0.030 0.786 1.00 95.69 83 GLY A CA 1
ATOM 642 C C . GLY A 1 83 ? 8.669 0.172 -0.725 1.00 95.69 83 GLY A C 1
ATOM 643 O O . GLY A 1 83 ? 9.303 -0.625 -1.408 1.00 95.69 83 GLY A O 1
ATOM 644 N N . SER A 1 84 ? 8.075 1.250 -1.246 1.00 96.00 84 SER A N 1
ATOM 645 C CA . SER A 1 84 ? 8.115 1.566 -2.680 1.00 96.00 84 SER A CA 1
ATOM 646 C C . SER A 1 84 ? 9.541 1.863 -3.135 1.00 96.00 84 SER A C 1
ATOM 648 O O . SER A 1 84 ? 9.993 1.299 -4.127 1.00 96.00 84 SER A O 1
ATOM 650 N N . PHE A 1 85 ? 10.275 2.700 -2.394 1.00 96.00 85 PHE A N 1
ATOM 651 C CA . PHE A 1 85 ? 11.669 3.011 -2.718 1.00 96.00 85 PHE A CA 1
ATOM 652 C C . PHE A 1 85 ? 12.582 1.792 -2.595 1.00 96.00 85 PHE A C 1
ATOM 654 O O . PHE A 1 85 ? 13.392 1.557 -3.486 1.00 96.00 85 PHE A O 1
ATOM 661 N N . ILE A 1 86 ? 12.438 1.000 -1.530 1.00 95.94 86 ILE A N 1
ATOM 662 C CA . ILE A 1 86 ? 13.220 -0.227 -1.340 1.00 95.94 86 ILE A CA 1
ATOM 663 C C . ILE A 1 86 ? 12.927 -1.209 -2.471 1.00 95.94 86 ILE A C 1
ATOM 665 O O . ILE A 1 86 ? 13.853 -1.688 -3.118 1.00 95.94 86 ILE A O 1
ATOM 669 N N . GLY A 1 87 ? 11.650 -1.474 -2.743 1.00 95.62 87 GLY A N 1
ATOM 670 C CA . GLY A 1 87 ? 11.243 -2.444 -3.749 1.00 95.62 87 GLY A CA 1
ATOM 671 C C . GLY A 1 87 ? 11.688 -2.056 -5.159 1.00 95.62 87 GLY A C 1
ATOM 672 O O . GLY A 1 87 ? 12.241 -2.877 -5.888 1.00 95.62 87 GLY A O 1
ATOM 673 N N . VAL A 1 88 ? 11.533 -0.785 -5.535 1.00 95.50 88 VAL A N 1
ATOM 674 C CA . VAL A 1 88 ? 12.041 -0.289 -6.820 1.00 95.50 88 VAL A CA 1
ATOM 675 C C . VAL A 1 88 ? 13.574 -0.296 -6.847 1.00 95.50 88 VAL A C 1
ATOM 677 O O . VAL A 1 88 ? 14.157 -0.712 -7.846 1.00 95.50 88 VAL A O 1
ATOM 680 N N . GLY A 1 89 ? 14.238 0.081 -5.754 1.00 94.12 89 GLY A N 1
ATOM 681 C CA . GLY A 1 89 ? 15.697 0.159 -5.665 1.00 94.12 89 GLY A CA 1
ATOM 682 C C . GLY A 1 89 ? 16.413 -1.187 -5.800 1.00 94.12 89 GLY A C 1
ATOM 683 O O . GLY A 1 89 ? 17.503 -1.235 -6.362 1.00 94.12 89 GLY A O 1
ATOM 684 N N . ILE A 1 90 ? 15.795 -2.284 -5.351 1.00 94.00 90 ILE A N 1
ATOM 685 C CA . ILE A 1 90 ? 16.340 -3.646 -5.499 1.00 94.00 90 ILE A CA 1
ATOM 686 C C . ILE A 1 90 ? 15.979 -4.311 -6.838 1.00 94.00 90 ILE A C 1
ATOM 688 O O . ILE A 1 90 ? 16.238 -5.503 -7.025 1.00 94.00 90 ILE A O 1
ATOM 692 N N . SER A 1 91 ? 15.367 -3.584 -7.775 1.00 90.69 91 SER A N 1
ATOM 693 C CA . SER A 1 91 ? 15.043 -4.124 -9.101 1.00 90.69 91 SER A CA 1
ATOM 694 C C . SER A 1 91 ? 16.300 -4.568 -9.838 1.00 90.69 91 SER A C 1
ATOM 696 O O . SER A 1 91 ? 17.317 -3.875 -9.809 1.00 90.69 91 SER A O 1
ATOM 698 N N . GLU A 1 92 ? 16.215 -5.719 -10.510 1.00 86.62 92 GLU A N 1
ATOM 699 C CA . GLU A 1 92 ? 17.334 -6.338 -11.240 1.00 86.62 92 GLU A CA 1
ATOM 700 C C . GLU A 1 92 ? 18.546 -6.695 -10.363 1.00 86.62 92 GLU A C 1
ATOM 702 O O . GLU A 1 92 ? 19.643 -6.911 -10.868 1.00 86.62 92 GLU A O 1
ATOM 707 N N . SER A 1 93 ? 18.353 -6.771 -9.045 1.00 90.25 93 SER A N 1
ATOM 708 C CA . SER A 1 93 ? 19.335 -7.326 -8.113 1.00 90.25 93 SER A CA 1
ATOM 709 C C . SER A 1 93 ? 18.990 -8.769 -7.742 1.00 90.25 93 SER A C 1
ATOM 711 O O . SER A 1 93 ? 17.884 -9.251 -7.997 1.00 90.25 93 SER A O 1
ATOM 713 N N . GLU A 1 94 ? 19.904 -9.446 -7.050 1.00 93.00 94 GLU A N 1
ATOM 714 C CA . GLU A 1 94 ? 19.670 -10.779 -6.470 1.00 93.00 94 GLU A CA 1
ATOM 715 C C . GLU A 1 94 ? 18.436 -10.815 -5.547 1.00 93.00 94 GLU A C 1
ATOM 717 O O . GLU A 1 94 ? 17.744 -11.828 -5.441 1.00 93.00 94 GLU A O 1
ATOM 722 N N . TRP A 1 95 ? 18.106 -9.679 -4.927 1.00 93.19 95 TRP A N 1
ATOM 723 C CA . TRP A 1 95 ? 17.014 -9.531 -3.966 1.00 93.19 95 TRP A CA 1
ATOM 724 C C . TRP A 1 95 ? 15.656 -9.210 -4.602 1.00 93.19 95 TRP A C 1
ATOM 726 O O . TRP A 1 95 ? 14.650 -9.091 -3.902 1.00 93.19 95 TRP A O 1
ATOM 736 N N . MET A 1 96 ? 15.593 -9.086 -5.927 1.00 92.88 96 MET A N 1
ATOM 737 C CA . MET A 1 96 ? 14.398 -8.668 -6.663 1.00 92.88 96 MET A CA 1
ATOM 738 C C . MET A 1 96 ? 13.164 -9.538 -6.384 1.00 92.88 96 MET A C 1
ATOM 740 O O . MET A 1 96 ? 12.040 -9.035 -6.392 1.00 92.88 96 MET A O 1
ATOM 744 N N . PHE A 1 97 ? 13.341 -10.828 -6.086 1.00 94.06 97 PHE A N 1
ATOM 745 C CA . PHE A 1 97 ? 12.227 -11.728 -5.772 1.00 94.06 97 PHE A CA 1
ATOM 746 C C . PHE A 1 97 ? 11.442 -11.317 -4.517 1.00 94.06 97 PHE A C 1
ATOM 748 O O . PHE A 1 97 ? 10.267 -11.668 -4.401 1.00 94.06 97 PHE A O 1
ATOM 755 N N . TYR A 1 98 ? 12.012 -10.504 -3.619 1.00 95.69 98 TYR A N 1
ATOM 756 C CA . TYR A 1 98 ? 11.252 -9.946 -2.498 1.00 95.69 98 TYR A CA 1
ATOM 757 C C . TYR A 1 98 ? 10.114 -9.020 -2.942 1.00 95.69 98 TYR A C 1
ATOM 759 O O . TYR A 1 98 ? 9.136 -8.869 -2.207 1.00 95.69 98 TYR A O 1
ATOM 767 N N . ASN A 1 99 ? 10.159 -8.470 -4.161 1.00 95.75 99 ASN A N 1
ATOM 768 C CA . ASN A 1 99 ? 9.071 -7.655 -4.704 1.00 95.75 99 ASN A CA 1
ATOM 769 C C . ASN A 1 99 ? 7.765 -8.426 -4.913 1.00 95.75 99 ASN A C 1
ATOM 771 O O . ASN A 1 99 ? 6.703 -7.804 -4.923 1.00 95.75 99 ASN A O 1
ATOM 775 N N . VAL A 1 100 ? 7.812 -9.763 -4.972 1.00 96.06 100 VAL A N 1
ATOM 776 C CA . VAL A 1 100 ? 6.611 -10.616 -4.964 1.00 96.06 100 VAL A CA 1
ATOM 777 C C . VAL A 1 100 ? 5.817 -10.458 -3.662 1.00 96.06 100 VAL A C 1
ATOM 779 O O . VAL A 1 100 ? 4.605 -10.633 -3.668 1.00 96.06 100 VAL A O 1
ATOM 782 N N . ILE A 1 101 ? 6.469 -10.082 -2.558 1.00 96.12 101 ILE A N 1
ATOM 783 C CA . ILE A 1 101 ? 5.820 -9.836 -1.262 1.00 96.12 101 ILE A CA 1
ATOM 784 C C . ILE A 1 101 ? 5.657 -8.333 -1.018 1.00 96.12 101 ILE A C 1
ATOM 786 O O . ILE A 1 101 ? 4.581 -7.887 -0.623 1.00 96.12 101 ILE A O 1
ATOM 790 N N . ILE A 1 102 ? 6.703 -7.542 -1.281 1.00 96.19 102 ILE A N 1
ATOM 791 C CA . ILE A 1 102 ? 6.724 -6.103 -0.988 1.00 96.19 102 ILE A CA 1
ATOM 792 C C . ILE A 1 102 ? 5.633 -5.363 -1.776 1.00 96.19 102 ILE A C 1
ATOM 794 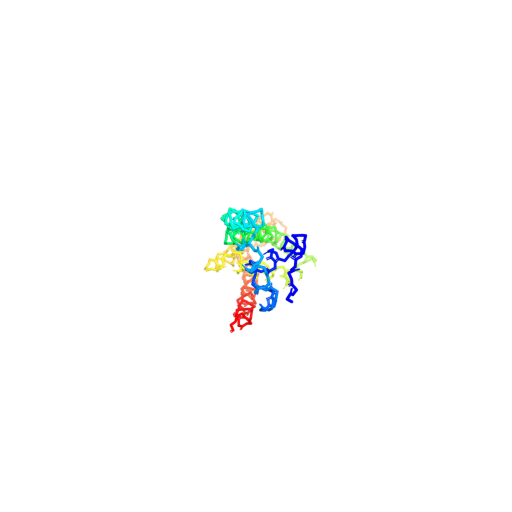O O . ILE A 1 102 ? 4.865 -4.611 -1.179 1.00 96.19 102 ILE A O 1
ATOM 798 N N . MET A 1 103 ? 5.505 -5.599 -3.089 1.00 95.81 103 MET A N 1
ATOM 799 C CA . MET A 1 103 ? 4.552 -4.852 -3.925 1.00 95.81 103 MET A CA 1
ATOM 800 C C . MET A 1 103 ? 3.086 -5.154 -3.571 1.00 95.81 103 MET A C 1
ATOM 802 O O . MET A 1 103 ? 2.317 -4.202 -3.397 1.00 95.81 103 MET A O 1
ATOM 806 N N . PRO A 1 104 ? 2.666 -6.422 -3.369 1.00 97.12 104 PRO A N 1
ATOM 807 C CA . PRO A 1 104 ? 1.322 -6.695 -2.869 1.00 97.12 104 PRO A CA 1
ATOM 808 C C . PRO A 1 104 ? 1.079 -6.154 -1.456 1.00 97.12 104 PRO A C 1
ATOM 810 O O . PRO A 1 104 ? -0.015 -5.671 -1.170 1.00 97.12 104 PRO A O 1
ATOM 813 N N . LEU A 1 105 ? 2.081 -6.178 -0.573 1.00 96.44 105 LEU A N 1
ATOM 814 C CA . LEU A 1 105 ? 1.949 -5.632 0.780 1.00 96.44 10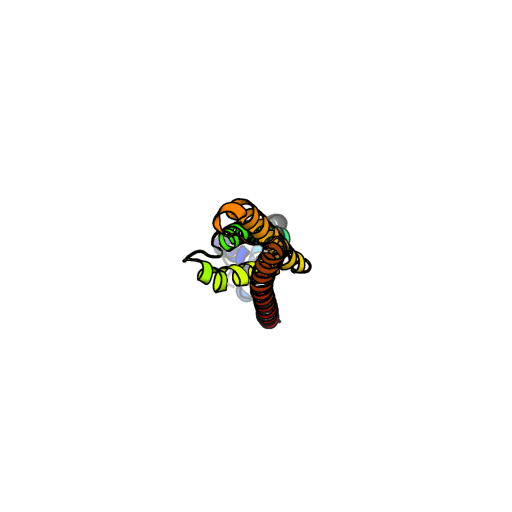5 LEU A CA 1
ATOM 815 C C . LEU A 1 105 ? 1.711 -4.116 0.743 1.00 96.44 105 LEU A C 1
ATOM 817 O O . LEU A 1 105 ? 0.801 -3.626 1.412 1.00 96.44 105 LEU A O 1
ATOM 821 N N . ILE A 1 106 ? 2.455 -3.384 -0.091 1.00 96.44 106 ILE A N 1
ATOM 822 C CA . ILE A 1 106 ? 2.249 -1.946 -0.322 1.00 96.44 106 ILE A CA 1
ATOM 823 C C . ILE A 1 106 ? 0.846 -1.679 -0.867 1.00 96.44 106 ILE A C 1
ATOM 825 O O . ILE A 1 106 ? 0.158 -0.786 -0.371 1.00 96.44 106 ILE A O 1
ATOM 829 N N . GLY A 1 107 ? 0.394 -2.468 -1.846 1.00 95.44 107 GLY A N 1
ATOM 830 C CA . GLY A 1 107 ? -0.965 -2.375 -2.375 1.00 95.44 107 GLY A CA 1
ATOM 831 C C . GLY A 1 107 ? -2.025 -2.578 -1.290 1.00 95.44 107 GLY A C 1
ATOM 832 O O . GLY A 1 107 ? -2.920 -1.749 -1.131 1.00 95.44 107 GLY A O 1
ATOM 833 N N . GLY A 1 108 ? -1.893 -3.634 -0.486 1.00 94.81 108 GLY A N 1
ATOM 834 C CA . GLY A 1 108 ? -2.817 -3.941 0.607 1.00 94.81 108 GLY A CA 1
ATOM 835 C C . GLY A 1 108 ? -2.857 -2.847 1.677 1.00 94.81 108 GLY A C 1
ATOM 836 O O . GLY A 1 108 ? -3.938 -2.371 2.030 1.00 94.81 108 GLY A O 1
ATOM 837 N N . LEU A 1 109 ? -1.694 -2.381 2.145 1.00 93.75 109 LEU A N 1
ATOM 838 C CA . LEU A 1 109 ? -1.600 -1.249 3.077 1.00 93.75 109 LEU A CA 1
ATOM 839 C C . LEU A 1 109 ? -2.192 0.029 2.472 1.00 93.75 109 LEU A C 1
ATOM 841 O O . LEU A 1 109 ? -2.901 0.771 3.153 1.00 93.75 109 LEU A O 1
ATOM 845 N N . GLY A 1 110 ? -1.959 0.257 1.179 1.00 93.00 110 GLY A N 1
ATOM 846 C CA . GLY A 1 110 ? -2.519 1.362 0.412 1.00 93.00 110 GLY A CA 1
ATOM 847 C C . GLY A 1 110 ? -4.042 1.392 0.424 1.00 93.00 110 GLY A C 1
ATOM 848 O O . GLY A 1 110 ? -4.637 2.461 0.588 1.00 93.00 110 GLY A O 1
ATOM 849 N N . TYR A 1 111 ? -4.681 0.224 0.329 1.00 92.38 111 TYR A N 1
ATOM 850 C CA . TYR A 1 111 ? -6.132 0.110 0.448 1.00 92.38 111 TYR A CA 1
ATOM 851 C C . TYR A 1 111 ? -6.631 0.584 1.822 1.00 92.38 111 TYR A C 1
ATOM 853 O O . TYR A 1 111 ? -7.545 1.408 1.901 1.00 92.38 111 TYR A O 1
ATOM 861 N N . PHE A 1 112 ? -6.013 0.119 2.912 1.00 87.88 112 PHE A N 1
ATOM 862 C CA . PHE A 1 112 ? -6.427 0.490 4.271 1.00 87.88 112 PHE A CA 1
ATOM 863 C C . PHE A 1 112 ? -6.132 1.956 4.613 1.00 87.88 112 PHE A C 1
ATOM 865 O O . PHE A 1 112 ? -6.953 2.602 5.270 1.00 87.88 112 PHE A O 1
ATOM 872 N N . ALA A 1 113 ? -5.005 2.492 4.137 1.00 88.06 113 ALA A N 1
ATOM 873 C CA . ALA A 1 113 ? -4.588 3.868 4.393 1.00 88.06 113 ALA A CA 1
ATOM 874 C C . ALA A 1 113 ? -5.434 4.897 3.623 1.00 88.06 113 ALA A C 1
ATOM 876 O O . ALA A 1 113 ? -5.870 5.894 4.196 1.00 88.06 113 ALA A O 1
ATOM 877 N N . LEU A 1 114 ? -5.685 4.661 2.329 1.00 84.81 114 LEU A N 1
ATOM 878 C CA . LEU A 1 114 ? -6.282 5.657 1.426 1.00 84.81 114 LEU A CA 1
ATOM 879 C C . LEU A 1 114 ? -7.746 5.372 1.060 1.00 84.81 114 LEU A C 1
ATOM 881 O O . LEU A 1 114 ? -8.411 6.245 0.493 1.00 84.81 114 LEU A O 1
ATOM 885 N N . LYS A 1 115 ? -8.278 4.188 1.393 1.00 80.31 115 LYS A N 1
ATOM 886 C CA . LYS A 1 115 ? -9.664 3.763 1.123 1.00 80.31 115 LYS A CA 1
ATOM 887 C C . LYS A 1 115 ? -10.093 4.067 -0.319 1.00 80.31 115 LYS A C 1
ATOM 889 O O . LYS A 1 115 ? -9.607 3.443 -1.249 1.00 80.31 115 LYS A O 1
ATOM 894 N N . GLN A 1 116 ? -10.975 5.052 -0.527 1.00 74.19 116 GLN A N 1
ATOM 895 C CA . GLN A 1 116 ? -11.493 5.433 -1.851 1.00 74.19 116 GLN A CA 1
ATOM 896 C C . GLN A 1 116 ? -10.410 5.972 -2.802 1.00 74.19 116 GLN A C 1
ATOM 898 O O . GLN A 1 116 ? -10.576 5.926 -4.016 1.00 74.19 116 GLN A O 1
ATOM 903 N N . LYS A 1 117 ? -9.290 6.466 -2.265 1.00 86.25 117 LYS A N 1
ATOM 904 C CA . LYS A 1 117 ? -8.152 6.999 -3.026 1.00 86.25 117 LYS A CA 1
ATOM 905 C C . LYS A 1 117 ? -7.049 5.953 -3.246 1.00 86.25 117 LYS A C 1
ATOM 907 O O . LYS A 1 117 ? -5.924 6.306 -3.581 1.00 86.25 117 LYS A O 1
ATOM 912 N N . CYS A 1 118 ? -7.340 4.662 -3.072 1.00 88.69 118 CYS A N 1
ATOM 913 C CA . CYS A 1 118 ? -6.339 3.600 -3.197 1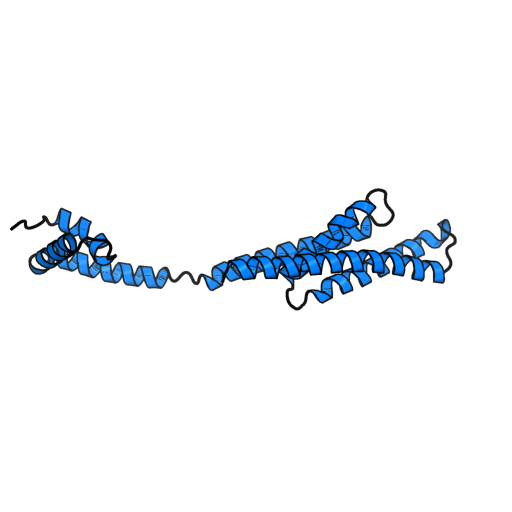.00 88.69 118 CYS A CA 1
ATOM 914 C C . CYS A 1 118 ? -5.755 3.460 -4.613 1.00 88.69 118 CYS A C 1
ATOM 916 O O . CYS A 1 118 ? -4.649 2.949 -4.758 1.00 88.69 118 CYS A O 1
ATOM 918 N N . TYR A 1 119 ? -6.445 3.958 -5.648 1.00 89.31 119 TYR A N 1
ATOM 919 C CA . TYR A 1 119 ? -5.960 3.938 -7.034 1.00 89.31 119 TYR A CA 1
ATOM 920 C C . TYR A 1 119 ? -4.692 4.782 -7.253 1.00 89.31 119 TYR A C 1
ATOM 922 O O . TYR A 1 119 ? -3.957 4.535 -8.204 1.00 89.31 119 TYR A O 1
ATOM 930 N N . PHE A 1 120 ? -4.396 5.748 -6.373 1.00 92.19 120 PHE A N 1
ATOM 931 C CA . PHE A 1 120 ? -3.163 6.536 -6.463 1.00 92.19 120 PHE A CA 1
ATOM 932 C C . PHE A 1 120 ? -1.907 5.705 -6.190 1.00 92.19 120 PHE A C 1
ATOM 934 O O . PHE A 1 120 ? -0.845 6.046 -6.698 1.00 92.19 120 PHE A O 1
ATOM 941 N N . VAL A 1 121 ? -2.014 4.620 -5.418 1.00 94.12 121 VAL A N 1
ATOM 942 C CA . VAL A 1 121 ? -0.867 3.770 -5.067 1.00 94.12 121 VAL A CA 1
ATOM 943 C C . VAL A 1 121 ? -0.283 3.070 -6.300 1.00 94.12 121 VAL A C 1
ATOM 945 O O . VAL A 1 121 ? 0.884 3.311 -6.588 1.00 94.12 121 VAL A O 1
ATOM 948 N N . PRO A 1 122 ? -1.043 2.289 -7.094 1.00 95.62 122 PRO A N 1
ATOM 949 C CA . PRO A 1 122 ? -0.509 1.641 -8.291 1.00 95.62 122 PRO A CA 1
ATOM 950 C C . PRO A 1 122 ? -0.057 2.651 -9.352 1.00 95.62 122 PRO A C 1
ATOM 952 O O . PRO A 1 122 ? 0.957 2.423 -9.999 1.00 95.62 122 PRO A O 1
ATOM 955 N N . VAL A 1 123 ? -0.745 3.792 -9.495 1.00 96.00 123 VAL A N 1
ATOM 956 C CA . VAL A 1 123 ? -0.299 4.873 -10.394 1.00 96.00 123 VAL A CA 1
ATOM 957 C C . VAL A 1 123 ? 1.046 5.444 -9.935 1.00 96.00 123 VAL A C 1
ATOM 959 O O . VAL A 1 123 ? 1.949 5.626 -10.748 1.00 96.00 123 VAL A O 1
ATOM 962 N N . GLY A 1 124 ? 1.207 5.680 -8.632 1.00 95.75 124 GLY A N 1
ATOM 963 C CA . GLY A 1 124 ? 2.465 6.128 -8.042 1.00 95.75 124 GLY A CA 1
ATOM 964 C C . GLY A 1 124 ? 3.594 5.116 -8.234 1.00 95.75 124 GLY A C 1
ATOM 965 O O . GLY A 1 124 ? 4.681 5.506 -8.648 1.00 95.75 124 GLY A O 1
ATOM 966 N N . ILE A 1 125 ? 3.328 3.822 -8.010 1.00 97.00 125 ILE A N 1
ATOM 967 C CA . ILE A 1 125 ? 4.291 2.733 -8.247 1.00 97.00 125 ILE A CA 1
ATOM 968 C C . ILE A 1 125 ? 4.710 2.679 -9.715 1.00 97.00 125 ILE A C 1
ATOM 970 O O . ILE A 1 125 ? 5.905 2.578 -9.993 1.00 97.00 125 ILE A O 1
ATOM 974 N N . PHE A 1 126 ? 3.761 2.784 -10.649 1.00 97.69 126 PHE A N 1
ATOM 975 C CA . PHE A 1 126 ? 4.058 2.786 -12.078 1.00 97.69 126 PHE A CA 1
ATOM 976 C C . PHE A 1 126 ? 5.015 3.925 -12.437 1.00 97.69 126 PHE A C 1
ATOM 978 O O . PHE A 1 126 ? 6.078 3.687 -13.008 1.00 97.69 126 PHE A O 1
ATOM 985 N N . ILE A 1 127 ? 4.666 5.155 -12.047 1.00 97.06 127 ILE A N 1
ATOM 986 C CA . ILE A 1 127 ? 5.461 6.353 -12.337 1.00 97.06 127 ILE A CA 1
ATOM 987 C C . ILE A 1 127 ? 6.846 6.250 -11.691 1.00 97.06 127 ILE A C 1
ATOM 989 O O . ILE A 1 127 ? 7.850 6.474 -12.364 1.00 97.06 127 ILE A O 1
ATOM 993 N N . LEU A 1 128 ? 6.913 5.879 -10.409 1.00 96.88 128 LEU A N 1
ATOM 994 C CA . LEU A 1 128 ? 8.171 5.754 -9.674 1.00 96.88 128 LEU A CA 1
ATOM 995 C C . LEU A 1 128 ? 9.097 4.723 -10.325 1.00 96.88 128 LEU A C 1
ATOM 997 O O . LEU A 1 128 ? 10.258 5.027 -10.584 1.00 96.88 128 LEU A O 1
ATOM 1001 N N . THR A 1 129 ? 8.578 3.530 -10.623 1.00 96.62 129 THR A N 1
ATOM 1002 C CA . THR A 1 129 ? 9.355 2.438 -11.231 1.00 96.62 129 THR A CA 1
ATOM 1003 C C . THR A 1 129 ? 9.843 2.826 -12.623 1.00 96.62 129 THR A C 1
ATOM 1005 O O . THR A 1 129 ? 11.008 2.613 -12.955 1.00 96.62 129 THR A O 1
ATOM 1008 N N . TYR A 1 130 ? 8.970 3.438 -13.429 1.00 96.44 130 TYR A N 1
ATOM 1009 C CA . TYR A 1 130 ? 9.304 3.862 -14.783 1.00 96.44 130 TYR A CA 1
ATOM 1010 C C . TYR A 1 130 ? 10.409 4.919 -14.790 1.00 96.44 130 TYR A C 1
ATOM 1012 O O . TYR A 1 130 ? 11.389 4.784 -15.524 1.00 96.44 130 TYR A O 1
ATOM 1020 N N . ILE A 1 131 ? 10.273 5.960 -13.961 1.00 95.94 131 ILE A N 1
ATOM 1021 C CA . ILE A 1 131 ? 11.258 7.043 -13.863 1.00 95.94 131 ILE A CA 1
ATOM 1022 C C . ILE A 1 131 ? 12.585 6.505 -13.328 1.00 95.94 131 ILE A C 1
ATOM 1024 O O . ILE A 1 131 ? 13.629 6.796 -13.909 1.00 95.94 131 ILE A O 1
ATOM 1028 N N . TRP A 1 132 ? 12.554 5.698 -12.265 1.00 95.31 132 TRP A N 1
ATOM 1029 C CA . TRP A 1 132 ? 13.759 5.138 -11.656 1.00 95.31 132 TRP A CA 1
ATOM 1030 C C . TRP A 1 132 ? 14.569 4.305 -12.651 1.00 95.31 132 TRP A C 1
ATOM 1032 O O . TRP A 1 132 ? 15.751 4.574 -12.859 1.00 95.31 132 TRP A O 1
ATOM 1042 N N . ASN A 1 133 ? 13.923 3.347 -13.322 1.00 93.38 133 ASN A N 1
ATOM 1043 C CA . ASN A 1 133 ? 14.599 2.488 -14.293 1.00 93.38 133 ASN A CA 1
ATOM 1044 C C . ASN A 1 133 ? 15.054 3.267 -15.530 1.00 93.38 133 ASN A C 1
ATOM 1046 O O . ASN A 1 133 ? 16.158 3.043 -16.015 1.00 93.38 133 ASN A O 1
ATOM 1050 N N . SER A 1 134 ? 14.276 4.253 -15.988 1.00 91.81 134 SER A N 1
ATOM 1051 C CA . SER A 1 134 ? 14.695 5.102 -17.109 1.00 91.81 134 SER A CA 1
ATOM 1052 C C . SER A 1 134 ? 15.969 5.877 -16.779 1.00 91.81 134 SER A C 1
ATOM 1054 O O . SER A 1 134 ? 16.893 5.901 -17.584 1.00 91.81 134 SER A O 1
ATOM 1056 N N . ILE A 1 135 ? 16.057 6.467 -15.582 1.00 92.75 135 ILE A N 1
ATOM 1057 C CA . ILE A 1 135 ? 17.270 7.157 -15.123 1.00 92.75 135 ILE A CA 1
ATOM 1058 C C . ILE A 1 135 ? 18.435 6.169 -15.007 1.00 92.75 135 ILE A C 1
ATOM 1060 O O . ILE A 1 135 ? 19.519 6.460 -15.513 1.00 92.75 135 ILE A O 1
ATOM 1064 N N . LYS A 1 136 ? 18.214 4.998 -14.393 1.00 91.25 136 LYS A N 1
ATOM 1065 C CA . LYS A 1 136 ? 19.231 3.947 -14.241 1.00 91.25 136 LYS A CA 1
ATOM 1066 C C . LYS A 1 136 ? 19.832 3.555 -15.594 1.00 91.25 136 LYS A C 1
ATOM 1068 O O . LYS A 1 136 ? 21.042 3.648 -15.780 1.00 91.25 136 LYS A O 1
ATOM 1073 N N . TYR A 1 137 ? 18.996 3.207 -16.568 1.00 90.62 137 TYR A N 1
ATOM 1074 C CA . TYR A 1 137 ? 19.464 2.784 -17.888 1.00 90.62 137 TYR A CA 1
ATOM 1075 C C . TYR A 1 137 ? 20.119 3.909 -18.695 1.00 90.62 137 TYR A C 1
ATOM 1077 O O . TYR A 1 137 ? 21.051 3.646 -19.449 1.00 90.62 137 TYR A O 1
ATOM 1085 N N . ILE A 1 138 ? 19.676 5.163 -18.536 1.00 89.19 138 ILE A N 1
ATOM 1086 C CA . ILE A 1 138 ? 20.339 6.314 -19.169 1.00 89.19 138 ILE A CA 1
ATOM 1087 C C . ILE A 1 138 ? 21.754 6.506 -18.606 1.00 89.19 138 ILE A C 1
ATOM 1089 O O . ILE A 1 138 ? 22.674 6.836 -19.353 1.00 89.19 138 ILE A O 1
ATOM 1093 N N . ILE A 1 139 ? 21.956 6.286 -17.305 1.00 89.25 139 ILE A N 1
ATOM 1094 C CA . ILE A 1 139 ? 23.287 6.359 -16.683 1.00 89.25 139 ILE A CA 1
ATOM 1095 C C . ILE A 1 139 ? 24.176 5.201 -17.171 1.00 89.25 139 ILE A C 1
ATOM 1097 O O . ILE A 1 139 ? 25.360 5.399 -17.443 1.00 89.25 139 ILE A O 1
ATOM 1101 N N . GLU A 1 140 ? 23.596 4.015 -17.349 1.00 85.69 140 GLU A N 1
ATOM 1102 C CA . GLU A 1 140 ? 24.275 2.790 -17.794 1.00 85.69 140 GLU A CA 1
ATOM 1103 C C . GLU A 1 140 ? 24.374 2.648 -19.330 1.00 85.69 140 GLU A C 1
ATOM 1105 O O . GLU A 1 140 ? 24.806 1.613 -19.842 1.00 85.69 140 GLU A O 1
ATOM 1110 N N . ILE A 1 141 ? 24.025 3.683 -20.105 1.00 81.06 141 ILE A N 1
ATOM 1111 C CA . ILE A 1 141 ? 24.005 3.608 -21.579 1.00 81.06 141 ILE A CA 1
ATOM 1112 C C . ILE A 1 141 ? 25.372 3.223 -22.161 1.00 81.06 141 ILE A C 1
ATOM 1114 O O . ILE A 1 141 ? 25.452 2.513 -23.159 1.00 81.06 141 ILE A O 1
ATOM 1118 N N . LYS A 1 142 ? 26.458 3.669 -21.513 1.00 72.19 142 LYS A N 1
ATOM 1119 C CA . LYS A 1 142 ? 27.835 3.402 -21.951 1.00 72.19 142 LYS A CA 1
ATOM 1120 C C . LYS A 1 142 ? 28.260 1.950 -21.754 1.00 72.19 142 LYS A C 1
ATOM 1122 O O . LYS A 1 142 ? 29.217 1.530 -22.391 1.00 72.19 142 LYS A O 1
ATOM 1127 N N . THR A 1 143 ? 27.609 1.222 -20.852 1.00 75.44 143 THR A N 1
ATOM 1128 C CA . THR A 1 143 ? 27.959 -0.164 -20.523 1.00 75.44 143 THR A CA 1
ATOM 1129 C C . THR A 1 143 ? 27.061 -1.170 -21.228 1.00 75.44 143 THR A C 1
ATOM 1131 O O . THR A 1 143 ? 27.534 -2.250 -21.558 1.00 75.44 143 THR A O 1
ATOM 1134 N N . ASN A 1 144 ? 25.795 -0.823 -21.476 1.00 71.06 144 ASN A N 1
ATOM 1135 C CA . ASN A 1 144 ? 24.794 -1.775 -21.966 1.00 71.06 144 ASN A CA 1
ATOM 1136 C C . ASN A 1 144 ? 24.463 -1.649 -23.465 1.00 71.06 144 ASN A C 1
ATOM 1138 O O . ASN A 1 144 ? 23.655 -2.438 -23.945 1.00 71.06 144 ASN 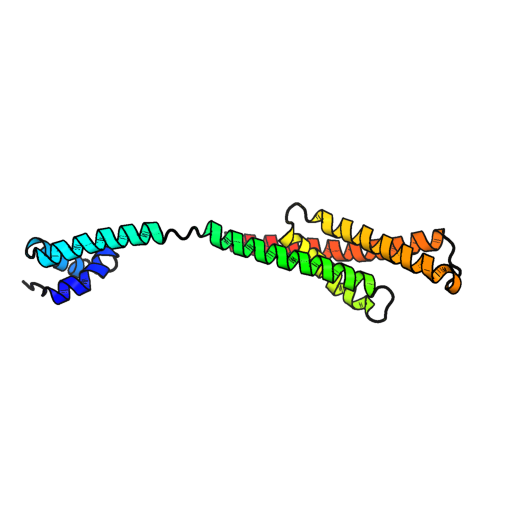A O 1
ATOM 1142 N N . GLU A 1 145 ? 25.028 -0.666 -24.185 1.00 78.19 145 GLU A N 1
ATOM 1143 C CA . GLU A 1 145 ? 24.787 -0.415 -25.626 1.00 78.19 145 GLU A CA 1
ATOM 1144 C C . GLU A 1 145 ? 23.295 -0.432 -26.030 1.00 78.19 145 GLU A C 1
ATOM 1146 O O . GLU A 1 145 ? 22.931 -0.764 -27.156 1.00 78.19 145 GLU A O 1
ATOM 1151 N N . MET A 1 146 ? 22.397 -0.086 -25.102 1.00 77.44 146 MET A N 1
ATOM 1152 C CA . MET A 1 146 ? 20.959 -0.118 -25.353 1.00 77.44 146 MET A CA 1
ATOM 1153 C C . MET A 1 146 ? 20.507 1.127 -26.108 1.00 77.44 146 MET A C 1
ATOM 1155 O O . MET A 1 146 ? 20.741 2.256 -25.670 1.00 77.44 146 MET A O 1
ATOM 1159 N N . ASP A 1 147 ? 19.750 0.914 -27.182 1.00 85.94 147 ASP A N 1
ATOM 1160 C CA . ASP A 1 147 ? 19.047 1.990 -27.872 1.00 85.94 147 ASP A CA 1
ATOM 1161 C C . ASP A 1 147 ? 17.932 2.598 -27.007 1.00 85.94 147 ASP A C 1
ATOM 1163 O O . ASP A 1 147 ? 17.340 1.957 -26.134 1.00 85.94 147 ASP A O 1
ATOM 1167 N N . PHE A 1 148 ? 17.567 3.845 -27.313 1.00 85.19 148 PHE A N 1
ATOM 1168 C CA . PHE A 1 148 ? 16.548 4.596 -26.571 1.00 85.19 148 PHE A CA 1
ATOM 1169 C C . PHE A 1 148 ? 15.182 3.890 -26.510 1.00 85.19 148 PHE A C 1
ATOM 1171 O O . PHE A 1 148 ? 14.484 3.958 -25.497 1.00 85.19 148 PHE A O 1
ATOM 1178 N N . VAL A 1 149 ? 14.800 3.177 -27.575 1.00 88.38 149 VAL A N 1
ATOM 1179 C CA . VAL A 1 149 ? 13.552 2.395 -27.608 1.00 88.38 149 VAL A CA 1
ATOM 1180 C C . VAL A 1 149 ? 13.608 1.244 -26.605 1.00 88.38 149 VAL A C 1
ATOM 1182 O O . VAL A 1 149 ? 12.638 1.025 -25.881 1.00 88.38 149 VAL A O 1
ATOM 1185 N N . ALA A 1 150 ? 14.744 0.548 -26.515 1.00 89.25 150 ALA A N 1
ATOM 1186 C CA . ALA A 1 150 ? 14.926 -0.551 -25.573 1.00 89.25 150 ALA A CA 1
ATOM 1187 C C . ALA A 1 150 ? 14.834 -0.057 -24.124 1.00 89.25 150 ALA A C 1
ATOM 1189 O O . ALA A 1 150 ? 14.154 -0.679 -23.316 1.00 89.25 150 ALA A O 1
ATOM 1190 N N . ILE A 1 151 ? 15.411 1.110 -23.819 1.00 89.38 151 ILE A N 1
ATOM 1191 C CA . ILE A 1 151 ? 15.305 1.744 -22.495 1.00 89.38 151 ILE A CA 1
ATOM 1192 C C . ILE A 1 151 ? 13.840 1.974 -22.106 1.00 89.38 151 ILE A C 1
ATOM 1194 O O . ILE A 1 151 ? 13.419 1.592 -21.014 1.00 89.38 151 ILE A O 1
ATOM 1198 N N . MET A 1 152 ? 13.044 2.565 -23.001 1.00 91.25 152 MET A N 1
ATOM 1199 C CA . MET A 1 152 ? 11.634 2.862 -22.725 1.00 91.25 152 MET A CA 1
ATOM 1200 C C . MET A 1 152 ? 10.795 1.591 -22.565 1.00 91.25 152 MET A C 1
ATOM 1202 O O . MET A 1 152 ? 9.964 1.503 -21.658 1.00 91.25 152 MET A O 1
ATOM 1206 N N . VAL A 1 153 ? 11.033 0.586 -23.414 1.00 93.38 153 VAL A N 1
ATOM 1207 C CA . VAL A 1 153 ? 10.330 -0.701 -23.343 1.00 93.38 153 VAL A CA 1
ATOM 1208 C C . VAL A 1 153 ? 10.689 -1.440 -22.053 1.00 93.38 153 VAL A C 1
ATOM 1210 O O . VAL A 1 153 ? 9.782 -1.824 -21.316 1.00 93.38 153 VAL A O 1
ATOM 1213 N N . SER A 1 154 ? 11.975 -1.575 -21.721 1.00 91.38 154 SER A N 1
ATOM 1214 C CA . SER A 1 154 ? 12.435 -2.248 -20.499 1.00 91.38 154 SER A CA 1
ATOM 1215 C C . SER A 1 154 ? 11.888 -1.571 -19.241 1.00 91.38 154 SER A C 1
ATOM 1217 O O . SER A 1 154 ? 11.277 -2.236 -18.402 1.00 91.38 154 SER A O 1
ATOM 1219 N N . SER A 1 155 ? 11.973 -0.239 -19.148 1.00 93.44 155 SER A N 1
ATOM 1220 C CA . SER A 1 155 ? 11.373 0.521 -18.040 1.00 93.44 155 SER A CA 1
ATOM 1221 C C . SER A 1 155 ? 9.864 0.285 -17.925 1.00 93.44 155 SER A C 1
ATOM 1223 O O . SER A 1 155 ? 9.344 0.091 -16.822 1.00 93.44 155 SER A O 1
ATOM 1225 N N . GLY A 1 156 ? 9.158 0.254 -19.060 1.00 94.75 156 GLY A N 1
ATOM 1226 C CA . GLY A 1 156 ? 7.724 -0.024 -19.125 1.00 94.75 156 GLY A CA 1
ATOM 1227 C C . GLY A 1 156 ? 7.352 -1.433 -18.660 1.00 94.75 156 GLY A C 1
ATOM 1228 O O . GLY A 1 156 ? 6.358 -1.599 -17.945 1.00 94.75 156 GLY A O 1
ATOM 1229 N N . THR A 1 157 ? 8.149 -2.446 -19.009 1.00 94.00 157 THR A N 1
ATOM 1230 C CA . THR A 1 157 ? 7.892 -3.833 -18.588 1.00 94.00 157 THR A CA 1
ATOM 1231 C C . THR A 1 157 ? 7.970 -3.985 -17.071 1.00 94.00 157 THR A C 1
ATOM 1233 O O . THR A 1 157 ? 7.018 -4.477 -16.462 1.00 94.00 157 THR A O 1
ATOM 1236 N N . TRP A 1 158 ? 9.026 -3.466 -16.437 1.00 94.94 158 TRP A N 1
ATOM 1237 C CA . TRP A 1 158 ? 9.167 -3.487 -14.979 1.00 94.94 158 TRP A CA 1
ATOM 1238 C C . TRP A 1 158 ? 8.048 -2.731 -14.268 1.00 94.94 158 TRP A C 1
ATOM 1240 O O . TRP A 1 158 ? 7.436 -3.259 -13.336 1.00 94.94 158 TRP A O 1
ATOM 1250 N N . ALA A 1 159 ? 7.734 -1.520 -14.738 1.00 96.88 159 ALA A N 1
ATOM 1251 C CA . ALA A 1 159 ? 6.652 -0.720 -14.176 1.00 96.88 159 ALA A CA 1
ATOM 1252 C C . ALA A 1 159 ? 5.311 -1.464 -14.241 1.00 96.88 159 ALA A C 1
ATOM 1254 O O . ALA A 1 159 ? 4.554 -1.463 -13.268 1.00 96.88 159 ALA A O 1
ATOM 1255 N N . THR A 1 160 ? 5.041 -2.161 -15.346 1.00 96.75 160 THR A N 1
ATOM 1256 C CA . THR A 1 160 ? 3.822 -2.962 -15.517 1.00 96.75 160 THR A CA 1
ATOM 1257 C C . THR A 1 160 ? 3.778 -4.132 -14.535 1.00 96.75 160 THR A C 1
ATOM 1259 O O . THR A 1 160 ? 2.777 -4.293 -13.838 1.00 96.75 160 THR A O 1
ATOM 1262 N N . ILE A 1 161 ? 4.864 -4.903 -14.408 1.00 96.50 161 ILE A N 1
ATOM 1263 C CA . ILE A 1 161 ? 4.937 -6.058 -13.496 1.00 96.50 161 ILE A CA 1
ATOM 1264 C C . ILE A 1 161 ? 4.660 -5.629 -12.051 1.00 96.50 161 ILE A C 1
ATOM 1266 O O . ILE A 1 161 ? 3.794 -6.202 -11.384 1.00 96.50 161 ILE A O 1
ATOM 1270 N N . TYR A 1 162 ? 5.350 -4.597 -11.561 1.00 96.88 162 TYR A N 1
ATOM 1271 C CA . TYR A 1 162 ? 5.173 -4.143 -10.179 1.00 96.88 162 TYR A CA 1
ATOM 1272 C C . TYR A 1 162 ? 3.806 -3.514 -9.937 1.00 96.88 162 TYR A C 1
ATOM 1274 O O . TYR A 1 162 ? 3.220 -3.707 -8.872 1.00 96.88 162 TYR A O 1
ATOM 1282 N N . THR A 1 163 ? 3.251 -2.831 -10.936 1.00 97.56 163 THR A N 1
ATOM 1283 C CA . THR A 1 163 ? 1.887 -2.302 -10.858 1.00 97.56 163 THR A CA 1
ATOM 1284 C C . THR A 1 163 ? 0.862 -3.430 -10.769 1.00 97.56 163 THR A C 1
ATOM 1286 O O . THR A 1 163 ? -0.034 -3.361 -9.931 1.00 97.56 163 THR A O 1
ATOM 1289 N N . CYS A 1 164 ? 1.009 -4.505 -11.549 1.00 97.81 164 CYS A N 1
ATOM 1290 C CA . CYS A 1 164 ? 0.144 -5.682 -11.454 1.00 97.81 164 CYS A CA 1
ATOM 1291 C C . CYS A 1 164 ? 0.212 -6.338 -10.067 1.00 97.81 164 CYS A C 1
ATOM 1293 O O . CYS A 1 164 ? -0.831 -6.633 -9.481 1.00 97.81 164 CYS A O 1
ATOM 1295 N N . LEU A 1 165 ? 1.413 -6.509 -9.505 1.00 97.31 165 LEU A N 1
ATOM 1296 C CA . LEU A 1 165 ? 1.588 -7.029 -8.143 1.00 97.31 165 LEU A CA 1
ATOM 1297 C C . LEU A 1 165 ? 0.960 -6.104 -7.090 1.00 97.31 165 LEU A C 1
ATOM 1299 O O . LEU A 1 165 ? 0.278 -6.566 -6.175 1.00 97.31 165 LEU A O 1
ATOM 1303 N N . CYS A 1 166 ? 1.126 -4.790 -7.239 1.00 97.31 166 CYS A N 1
ATOM 1304 C CA . CYS A 1 166 ? 0.492 -3.808 -6.366 1.00 97.31 166 CYS A CA 1
ATOM 1305 C C . CYS A 1 166 ? -1.043 -3.870 -6.450 1.00 97.31 166 CYS A C 1
ATOM 1307 O O . CYS A 1 166 ? -1.723 -3.797 -5.426 1.00 97.31 166 CYS A O 1
ATOM 1309 N N . ILE A 1 167 ? -1.608 -4.027 -7.652 1.00 97.19 167 ILE A N 1
ATOM 1310 C CA . ILE A 1 167 ? -3.056 -4.187 -7.854 1.00 97.19 167 ILE A CA 1
ATOM 1311 C C . ILE A 1 167 ? -3.551 -5.478 -7.199 1.00 97.19 167 ILE A C 1
ATOM 1313 O O . ILE A 1 167 ? -4.590 -5.465 -6.543 1.00 97.19 167 ILE A O 1
ATOM 1317 N N . LEU A 1 168 ? -2.800 -6.574 -7.310 1.00 97.25 168 LEU A N 1
ATOM 1318 C CA . LEU A 1 168 ? -3.115 -7.819 -6.611 1.00 97.25 168 LEU A CA 1
ATOM 1319 C C . LEU A 1 168 ? -3.199 -7.578 -5.095 1.00 97.25 168 LEU A C 1
ATOM 1321 O O . LEU A 1 168 ? -4.172 -7.976 -4.456 1.00 97.25 168 LEU A O 1
ATOM 1325 N N . GLY A 1 169 ? -2.243 -6.835 -4.537 1.00 96.25 169 GLY A N 1
ATOM 1326 C CA . GLY A 1 169 ? -2.275 -6.372 -3.149 1.00 96.25 169 GLY A CA 1
ATOM 1327 C C . GLY A 1 169 ? -3.526 -5.573 -2.778 1.00 96.25 169 GLY A C 1
ATOM 1328 O O . GLY A 1 169 ? -4.153 -5.835 -1.751 1.00 96.25 169 GLY A O 1
ATOM 1329 N N . LEU A 1 170 ? -3.927 -4.624 -3.630 1.00 95.25 170 LEU A N 1
ATOM 1330 C CA . LEU A 1 170 ? -5.162 -3.852 -3.447 1.00 95.25 170 LEU A CA 1
ATOM 1331 C C . LEU A 1 170 ? -6.401 -4.752 -3.405 1.00 95.25 170 LEU A C 1
ATOM 1333 O O . LEU A 1 170 ? -7.273 -4.552 -2.560 1.00 95.25 170 LEU A O 1
ATOM 1337 N N . VAL A 1 171 ? -6.476 -5.744 -4.297 1.00 95.38 171 VAL A N 1
ATOM 1338 C CA . VAL A 1 171 ? -7.578 -6.715 -4.332 1.00 95.38 171 VAL A CA 1
ATOM 1339 C C . VAL A 1 171 ? -7.610 -7.538 -3.046 1.00 95.38 171 VAL A C 1
ATOM 1341 O O . VAL A 1 171 ? -8.680 -7.699 -2.463 1.00 95.38 171 VAL A O 1
ATOM 1344 N N . ILE A 1 172 ? -6.456 -7.994 -2.547 1.00 94.75 172 ILE A N 1
ATOM 1345 C CA . ILE A 1 172 ? -6.371 -8.688 -1.253 1.00 94.75 172 ILE A CA 1
ATOM 1346 C C . ILE A 1 172 ? -6.896 -7.790 -0.125 1.00 94.75 172 ILE A C 1
ATOM 1348 O O . ILE A 1 172 ? -7.749 -8.218 0.654 1.00 94.75 172 ILE A O 1
ATOM 1352 N N . GLY A 1 173 ? -6.441 -6.536 -0.057 1.00 93.38 173 GLY A N 1
ATOM 1353 C CA . GLY A 1 173 ? -6.904 -5.573 0.947 1.00 93.38 173 GLY A CA 1
ATOM 1354 C C . GLY A 1 173 ? -8.419 -5.345 0.892 1.00 93.38 173 GLY A C 1
ATOM 1355 O O . GLY A 1 173 ? -9.089 -5.338 1.926 1.00 93.38 173 GLY A O 1
ATOM 1356 N N . PHE A 1 174 ? -8.977 -5.242 -0.316 1.00 92.94 174 PHE A N 1
ATOM 1357 C CA . PHE A 1 174 ? -10.417 -5.124 -0.542 1.00 92.94 174 PHE A CA 1
ATOM 1358 C C . PHE A 1 174 ? -11.198 -6.350 -0.047 1.00 92.94 174 PHE A C 1
ATOM 1360 O O . PHE A 1 174 ? -12.207 -6.200 0.647 1.00 92.94 174 PHE A O 1
ATOM 1367 N N . LEU A 1 175 ? -10.729 -7.560 -0.360 1.00 93.50 175 LEU A N 1
ATOM 1368 C CA . LEU A 1 175 ? -11.368 -8.804 0.079 1.00 93.50 175 LEU A CA 1
ATOM 1369 C C . LEU A 1 175 ? -11.341 -8.947 1.605 1.00 93.50 175 LEU A C 1
ATOM 1371 O O . LEU A 1 175 ? -12.364 -9.280 2.205 1.00 93.50 175 LEU A O 1
ATOM 1375 N N . LEU A 1 176 ? -10.212 -8.624 2.243 1.00 92.12 176 LEU A N 1
ATOM 1376 C CA . LEU A 1 176 ? -10.089 -8.620 3.704 1.00 92.12 176 LEU A CA 1
ATOM 1377 C C . LEU A 1 176 ? -11.039 -7.610 4.351 1.00 92.12 176 LEU A C 1
ATOM 1379 O O . LEU A 1 176 ? -11.690 -7.919 5.348 1.00 92.12 176 LEU A O 1
ATOM 1383 N N . TYR A 1 177 ? -11.179 -6.419 3.766 1.00 89.94 177 TYR A N 1
ATOM 1384 C CA . TYR A 1 177 ? -12.136 -5.428 4.251 1.00 89.94 177 TYR A CA 1
ATOM 1385 C C . TYR A 1 177 ? -13.580 -5.947 4.213 1.00 89.94 177 TYR A C 1
ATOM 1387 O O . TYR A 1 177 ? -14.333 -5.733 5.166 1.00 89.94 177 TYR A O 1
ATOM 1395 N N . ILE A 1 178 ? -13.972 -6.651 3.145 1.00 89.81 178 ILE A N 1
ATOM 1396 C CA . ILE A 1 178 ? -15.299 -7.278 3.061 1.00 89.81 178 ILE A CA 1
ATOM 1397 C C . ILE A 1 178 ? -15.460 -8.363 4.128 1.00 89.81 178 ILE A C 1
ATOM 1399 O O . ILE A 1 178 ? -16.493 -8.387 4.799 1.00 89.81 178 ILE A O 1
ATOM 1403 N N . ALA A 1 179 ? -14.457 -9.228 4.299 1.00 91.94 179 ALA A N 1
ATOM 1404 C CA . ALA A 1 179 ? -14.491 -10.313 5.276 1.00 91.94 179 ALA A CA 1
ATOM 1405 C C . ALA A 1 179 ? -14.709 -9.780 6.703 1.00 91.94 179 ALA A C 1
ATOM 1407 O O . ALA A 1 179 ? -15.691 -10.147 7.347 1.00 91.94 179 ALA A O 1
ATOM 1408 N N . PHE A 1 180 ? -13.900 -8.811 7.146 1.00 86.88 180 PHE A N 1
ATOM 1409 C CA . PHE A 1 180 ? -14.040 -8.214 8.481 1.00 86.88 180 PHE A CA 1
ATOM 1410 C C . PHE A 1 180 ? -15.319 -7.390 8.654 1.00 86.88 180 PHE A C 1
ATOM 1412 O O . PHE A 1 180 ? -15.862 -7.282 9.754 1.00 86.88 180 PHE A O 1
ATOM 1419 N N . LYS A 1 181 ? -15.842 -6.787 7.580 1.00 84.44 181 LYS A N 1
ATOM 1420 C CA . LYS A 1 181 ? -17.123 -6.071 7.645 1.00 84.44 181 LYS A CA 1
ATOM 1421 C C . LYS A 1 181 ? -18.303 -7.026 7.839 1.00 84.44 181 LYS A C 1
ATOM 1423 O O . LYS A 1 181 ? -19.293 -6.624 8.445 1.00 84.44 181 LYS A O 1
ATOM 1428 N N . LYS A 1 182 ? -18.216 -8.252 7.317 1.00 75.00 182 LYS A N 1
ATOM 1429 C CA . LYS A 1 182 ? -19.268 -9.268 7.441 1.00 75.00 182 LYS A CA 1
ATOM 1430 C C . LYS A 1 182 ? -19.382 -9.819 8.865 1.00 75.00 182 LYS A C 1
ATOM 1432 O O . LYS A 1 182 ? -20.492 -10.102 9.279 1.00 75.00 182 LYS A O 1
ATOM 1437 N N . GLU A 1 183 ? -18.280 -9.921 9.605 1.00 64.25 183 GLU A N 1
ATOM 1438 C CA . GLU A 1 183 ? -18.273 -10.411 10.997 1.00 64.25 183 GLU A CA 1
ATOM 1439 C C . GLU A 1 183 ? -18.865 -9.417 12.010 1.00 64.25 183 GLU A C 1
ATOM 1441 O O . GLU A 1 183 ? -19.264 -9.809 13.098 1.00 64.25 183 GLU A O 1
ATOM 1446 N N . ASN A 1 184 ? -18.941 -8.130 11.658 1.00 56.56 184 ASN A N 1
ATOM 1447 C CA . ASN A 1 184 ? -19.450 -7.068 12.534 1.00 56.56 184 ASN A CA 1
ATOM 1448 C C . ASN A 1 184 ? -20.949 -6.747 12.322 1.00 56.56 184 ASN A C 1
ATOM 1450 O O . ASN A 1 184 ? -21.414 -5.693 12.761 1.00 56.56 184 ASN A O 1
ATOM 1454 N N . LYS A 1 185 ? -21.689 -7.599 11.604 1.00 47.09 185 LYS A N 1
ATOM 1455 C CA . LYS A 1 185 ? -23.143 -7.509 11.397 1.00 47.09 185 LYS A CA 1
ATOM 1456 C C . LYS A 1 185 ? -23.821 -8.759 11.926 1.00 47.09 185 LYS A C 1
ATOM 1458 O O . LYS A 1 185 ? -24.917 -8.592 12.496 1.00 47.09 185 LYS A O 1
#

Foldseek 3Di:
DDQDDLVLLLVCLVCLVVVNDDPVSVVNNVVNVVVDVVSVVSSVVVVVVVVVVVVVPVPVVVVVVVVVLVVLLVVLVVLLVVLLCVQLVCPPHPCNVCLLVSLLQSLLSLCSNVPVHSVVSLVVSLVSQLVSQLVVCVVCCVPPVDDPVRSNVVSNVRSVVSSVSSVNSNVVNVVVVVVVVVVVD

Organism: NCBI:txid1577792

pLDDT: mean 86.16, std 12.39, range [40.59, 97.81]

Radius of gyration: 32.56 Å; chains: 1; bounding box: 66×27×89 Å